Protein AF-A0AAD4J0Z3-F1 (afdb_monomer_lite)

InterPro domains:
  IPR039904 TPR and ankyrin repeat-containing protein 1 [PTHR21529] (8-198)

Organism: Perilla frutescens var. hirtella (NCBI:txid608512)

Secondary structure (DSSP, 8-state):
--HHHHHHHHHHHHHHHHHHHHH-HHHHHHHHHTTT-S-HHHHHHHHHHHHHHHHHHHHHTT-S-TTHHHHHHH-HHHHTTS-HHHHHHHH-SGGGSTT--HHHHHHHHHHHTT-PEEEEESSS-------TTEEEEEGGG-SSHHHHHHHHS---TTS--------------------SSSHHHHHHHHHHHHHHHTT--------

Foldseek 3Di:
DDPVVVVLVVLVVLQVVLCCCLVCVPVVLVVLVVPPDPCSLLVSLVSLQVSLLVQLVCVVVVSHDVCPSVVSLVDPSSVVSYDPQLSCLLVPCVLVPPPHDSLLSSQSSCVVVVRGAEDEAADPPPPPPPRPRYHYHYPVVDPDPVRVCCVVDPDPPPPDDPDDDDDDDDDDDDDDDDDDPPPVVVVVVVVVVVVVVVPDDDDDDDD

pLDDT: mean 73.23, std 20.36, range [28.06, 95.69]

Radius of gyration: 27.28 Å; chains: 1; bounding box: 97×65×53 Å

Structure (mmCIF, N/CA/C/O backbone):
data_AF-A0AAD4J0Z3-F1
#
_entry.id   AF-A0AAD4J0Z3-F1
#
loop_
_atom_site.group_PDB
_atom_site.id
_atom_site.type_symbol
_atom_site.label_atom_id
_atom_site.label_alt_id
_atom_site.label_comp_id
_atom_site.label_asym_id
_atom_site.label_entity_id
_atom_site.label_seq_id
_atom_site.pdbx_PDB_ins_code
_atom_site.Cartn_x
_atom_site.Cartn_y
_atom_site.Cartn_z
_atom_site.occupancy
_atom_site.B_iso_or_equiv
_atom_site.auth_seq_id
_atom_site.auth_comp_id
_atom_site.auth_asym_id
_atom_site.auth_atom_id
_atom_site.pdbx_PDB_model_num
ATOM 1 N N . MET A 1 1 ? 11.638 21.145 19.177 1.00 49.62 1 MET A N 1
ATOM 2 C CA . MET A 1 1 ? 10.911 20.795 17.934 1.00 49.62 1 MET A CA 1
ATOM 3 C C . MET A 1 1 ? 9.746 19.893 18.302 1.00 49.62 1 MET A C 1
ATOM 5 O O . MET A 1 1 ? 9.951 18.938 19.038 1.00 49.62 1 MET A O 1
ATOM 9 N N . ASN A 1 2 ? 8.528 20.223 17.871 1.00 51.81 2 ASN A N 1
ATOM 10 C CA . ASN A 1 2 ? 7.310 19.550 18.330 1.00 51.81 2 ASN A CA 1
ATOM 11 C C . ASN A 1 2 ? 7.013 18.318 17.454 1.00 51.81 2 ASN A C 1
ATOM 13 O O . ASN A 1 2 ? 7.167 18.379 16.236 1.00 51.81 2 ASN A O 1
ATOM 17 N N . ASN A 1 3 ? 6.529 17.222 18.051 1.00 57.09 3 ASN A N 1
ATOM 18 C CA . ASN A 1 3 ? 6.234 15.948 17.363 1.00 57.09 3 ASN A CA 1
ATOM 19 C C . ASN A 1 3 ? 5.274 16.073 16.159 1.00 57.09 3 ASN A C 1
ATOM 21 O O . ASN A 1 3 ? 5.297 15.243 15.254 1.00 57.09 3 ASN A O 1
ATOM 25 N N . ILE A 1 4 ? 4.432 17.109 16.138 1.00 61.91 4 ILE A N 1
ATOM 26 C CA . ILE A 1 4 ? 3.489 17.387 15.044 1.00 61.91 4 ILE A CA 1
ATOM 27 C C . ILE A 1 4 ? 4.233 17.865 13.787 1.00 61.91 4 ILE A C 1
ATOM 29 O O . ILE A 1 4 ? 3.901 17.445 12.681 1.00 61.91 4 ILE A O 1
ATOM 33 N N . THR A 1 5 ? 5.274 18.684 13.956 1.00 64.69 5 THR A N 1
ATOM 34 C CA . THR A 1 5 ? 6.105 19.198 12.858 1.00 64.69 5 THR A CA 1
ATOM 35 C C . THR A 1 5 ? 6.925 18.074 12.225 1.00 64.69 5 THR A C 1
ATOM 37 O O . THR A 1 5 ? 6.903 17.920 11.009 1.00 64.69 5 THR A O 1
ATOM 40 N N . LEU A 1 6 ? 7.538 17.212 13.047 1.00 64.75 6 LEU A N 1
ATOM 41 C CA . LEU A 1 6 ? 8.308 16.056 12.570 1.00 64.75 6 LEU A CA 1
ATOM 42 C C . LEU A 1 6 ? 7.431 15.052 11.797 1.00 64.75 6 LEU A C 1
ATOM 44 O O . LEU A 1 6 ? 7.843 14.532 10.763 1.00 64.75 6 LEU A O 1
ATOM 48 N N . ARG A 1 7 ? 6.197 14.808 12.267 1.00 64.94 7 ARG A N 1
ATOM 49 C CA . ARG A 1 7 ? 5.217 13.961 11.563 1.00 64.94 7 ARG A CA 1
ATOM 50 C C . ARG A 1 7 ? 4.883 14.528 10.182 1.00 64.94 7 ARG A C 1
ATOM 52 O O . ARG A 1 7 ? 4.889 13.781 9.209 1.00 64.94 7 ARG A O 1
ATOM 59 N N . GLY A 1 8 ? 4.608 15.831 10.096 1.00 70.75 8 GLY A N 1
ATOM 60 C CA . GLY A 1 8 ? 4.310 16.490 8.823 1.00 70.75 8 GLY A CA 1
ATOM 61 C C . GLY A 1 8 ? 5.466 16.387 7.825 1.00 70.75 8 GLY A C 1
ATOM 62 O O . GLY A 1 8 ? 5.247 16.061 6.661 1.00 70.75 8 GLY A O 1
ATOM 63 N N . GLU A 1 9 ? 6.701 16.597 8.285 1.00 78.00 9 GLU A N 1
ATOM 64 C CA . GLU A 1 9 ? 7.900 16.503 7.446 1.00 78.00 9 GLU A CA 1
ATOM 65 C C . GLU A 1 9 ? 8.158 15.082 6.938 1.00 78.00 9 GLU A C 1
ATOM 67 O O . GLU A 1 9 ? 8.422 14.898 5.747 1.00 78.00 9 GLU A O 1
ATOM 72 N N . LEU A 1 10 ? 8.012 14.071 7.802 1.00 80.25 10 LEU A N 1
ATOM 73 C CA . LEU A 1 10 ? 8.196 12.673 7.418 1.00 80.25 10 LEU A CA 1
ATOM 74 C C . LEU A 1 10 ? 7.162 12.231 6.376 1.00 80.25 10 LEU A C 1
ATOM 76 O O . LEU A 1 10 ? 7.526 11.596 5.386 1.00 80.25 10 LEU A O 1
ATOM 80 N N . SER A 1 11 ? 5.890 12.596 6.555 1.00 76.00 11 SER A N 1
ATOM 81 C CA . SER A 1 11 ? 4.841 12.258 5.590 1.00 76.00 11 SER A CA 1
ATOM 82 C C . SER A 1 11 ? 5.057 12.966 4.251 1.00 76.00 11 SER A C 1
ATOM 84 O O . SER A 1 11 ? 4.902 12.352 3.197 1.00 76.00 11 SER A O 1
ATOM 86 N N . VAL A 1 12 ? 5.494 14.228 4.251 1.00 81.88 12 VAL A N 1
ATOM 87 C CA . VAL A 1 12 ? 5.840 14.945 3.012 1.00 81.88 12 VAL A CA 1
ATOM 88 C C . VAL A 1 12 ? 7.040 14.306 2.313 1.00 81.88 12 VAL A C 1
ATOM 90 O O . VAL A 1 12 ? 7.014 14.139 1.092 1.00 81.88 12 VAL A O 1
ATOM 93 N N . PHE A 1 13 ? 8.077 13.927 3.059 1.00 86.06 13 PHE A N 1
ATOM 94 C CA . PHE A 1 13 ? 9.238 13.233 2.511 1.00 86.06 13 PHE A CA 1
ATOM 95 C C . PHE A 1 13 ? 8.842 11.890 1.888 1.00 86.06 13 PHE A C 1
ATOM 97 O O . PHE A 1 13 ? 9.116 11.658 0.710 1.00 86.06 13 PHE A O 1
ATOM 104 N N . ALA A 1 14 ? 8.117 11.053 2.635 1.00 85.19 14 ALA A N 1
ATOM 105 C CA . ALA A 1 14 ? 7.624 9.770 2.151 1.00 85.19 14 ALA A CA 1
ATOM 106 C C . ALA A 1 14 ? 6.783 9.943 0.880 1.00 85.19 14 ALA A C 1
ATOM 108 O O . ALA A 1 14 ? 7.011 9.251 -0.110 1.00 85.19 14 ALA A O 1
ATOM 109 N N . ALA A 1 15 ? 5.874 10.925 0.857 1.00 84.06 15 ALA A N 1
ATOM 110 C CA . ALA A 1 15 ? 5.064 11.217 -0.319 1.00 84.06 15 ALA A CA 1
ATOM 111 C C . ALA A 1 15 ? 5.913 11.553 -1.552 1.00 84.06 15 ALA A C 1
ATOM 113 O O . ALA A 1 15 ? 5.622 11.065 -2.643 1.00 84.06 15 ALA A O 1
ATOM 114 N N . ARG A 1 16 ? 6.964 12.368 -1.393 1.00 86.50 16 ARG A N 1
ATOM 115 C CA . ARG A 1 16 ? 7.865 12.728 -2.499 1.00 86.50 16 ARG A CA 1
ATOM 116 C C . ARG A 1 16 ? 8.615 11.515 -3.031 1.00 86.50 16 ARG A C 1
ATOM 118 O O . ARG A 1 16 ? 8.618 11.318 -4.243 1.00 86.50 16 ARG A O 1
ATOM 125 N N . VAL A 1 17 ? 9.196 10.705 -2.145 1.00 87.50 17 VAL A N 1
ATOM 126 C CA . VAL A 1 17 ? 9.928 9.488 -2.528 1.00 87.50 17 VAL A CA 1
ATOM 127 C C . VAL A 1 17 ? 9.004 8.536 -3.284 1.00 87.50 17 VAL A C 1
ATOM 129 O O . VAL A 1 17 ? 9.317 8.133 -4.400 1.00 87.50 17 VAL A O 1
ATOM 132 N N . ILE A 1 18 ? 7.811 8.268 -2.745 1.00 89.19 18 ILE A N 1
ATOM 133 C CA . ILE A 1 18 ? 6.807 7.413 -3.392 1.00 89.19 18 ILE A CA 1
ATOM 134 C C . ILE A 1 18 ? 6.451 7.937 -4.788 1.00 89.19 18 ILE A C 1
ATOM 136 O O . ILE A 1 18 ? 6.404 7.175 -5.754 1.00 89.19 18 ILE A O 1
ATOM 140 N N . MET A 1 19 ? 6.200 9.242 -4.908 1.00 85.31 19 MET A N 1
ATOM 141 C CA . MET A 1 19 ? 5.838 9.861 -6.181 1.00 85.31 19 MET A CA 1
ATOM 142 C C . MET A 1 19 ? 6.971 9.788 -7.208 1.00 85.31 19 MET A C 1
ATOM 144 O O . MET A 1 19 ? 6.682 9.573 -8.387 1.00 85.31 19 MET A O 1
ATOM 148 N N . GLN A 1 20 ? 8.228 9.943 -6.785 1.00 87.06 20 GLN A N 1
ATOM 149 C CA . GLN A 1 20 ? 9.397 9.793 -7.653 1.00 87.06 20 GLN A CA 1
ATOM 150 C C . GLN A 1 20 ? 9.546 8.351 -8.137 1.00 87.06 20 GLN A C 1
ATOM 152 O O . GLN A 1 20 ? 9.606 8.138 -9.349 1.00 87.06 20 GLN A O 1
ATOM 157 N N . CYS A 1 21 ? 9.501 7.372 -7.226 1.00 87.38 21 CYS A N 1
ATOM 158 C CA . CYS A 1 21 ? 9.595 5.954 -7.577 1.00 87.38 21 CYS A CA 1
ATOM 159 C C . CYS A 1 21 ? 8.485 5.540 -8.557 1.00 87.38 21 CYS A C 1
ATOM 161 O O . CYS A 1 21 ? 8.731 4.923 -9.586 1.00 87.38 21 CYS A O 1
ATOM 163 N N . LEU A 1 22 ? 7.240 5.937 -8.290 1.00 85.94 22 LEU A N 1
ATOM 164 C CA . LEU A 1 22 ? 6.108 5.535 -9.130 1.00 85.94 22 LEU A CA 1
ATOM 165 C C . LEU A 1 22 ? 6.009 6.299 -10.456 1.00 85.94 22 LEU A C 1
ATOM 167 O O . LEU A 1 22 ? 5.366 5.825 -11.392 1.00 85.94 22 LEU A O 1
ATOM 171 N N . SER A 1 23 ? 6.601 7.491 -10.552 1.00 80.81 23 SER A N 1
ATOM 172 C CA . SER A 1 23 ? 6.571 8.281 -11.790 1.00 80.81 23 SER A CA 1
ATOM 173 C C . SER A 1 23 ? 7.751 7.993 -12.712 1.00 80.81 23 SER A C 1
ATOM 175 O O . SER A 1 23 ? 7.605 8.179 -13.917 1.00 80.81 23 SER A O 1
ATOM 177 N N . SER A 1 24 ? 8.886 7.542 -12.174 1.00 82.25 24 SER A N 1
ATOM 178 C CA . SER A 1 24 ? 10.098 7.266 -12.942 1.00 82.25 24 SER A CA 1
ATOM 179 C C . SER A 1 24 ? 10.359 5.763 -13.025 1.00 82.25 24 SER A C 1
ATOM 181 O O . SER A 1 24 ? 11.134 5.209 -12.246 1.00 82.25 24 SER A O 1
ATOM 183 N N . ASP A 1 25 ? 9.689 5.100 -13.971 1.00 77.50 25 ASP A N 1
ATOM 184 C CA . ASP A 1 25 ? 9.821 3.650 -14.181 1.00 77.50 25 ASP A CA 1
ATOM 185 C C . ASP A 1 25 ? 11.274 3.261 -14.506 1.00 77.50 25 ASP A C 1
ATOM 187 O O . ASP A 1 25 ? 11.820 2.354 -13.892 1.00 77.50 25 ASP A O 1
ATOM 191 N N . ILE A 1 26 ? 11.944 4.024 -15.379 1.00 85.12 26 ILE A N 1
ATOM 192 C CA . ILE A 1 26 ? 13.337 3.772 -15.787 1.00 85.12 26 ILE A CA 1
ATOM 193 C C . ILE A 1 26 ? 14.295 3.874 -14.595 1.00 85.12 26 ILE A C 1
ATOM 195 O O . ILE A 1 26 ? 15.061 2.951 -14.341 1.00 85.12 26 ILE A O 1
ATOM 199 N N . VAL A 1 27 ? 14.238 4.976 -13.837 1.00 87.75 27 VAL A N 1
ATOM 200 C CA . VAL A 1 27 ? 15.156 5.194 -12.704 1.00 87.75 27 VAL A CA 1
ATOM 201 C C . VAL A 1 27 ? 14.912 4.167 -11.603 1.00 87.75 27 VAL A C 1
ATOM 203 O O . VAL A 1 27 ? 15.859 3.661 -11.009 1.00 87.75 27 VAL A O 1
ATOM 206 N N . THR A 1 28 ? 13.649 3.828 -11.341 1.00 89.44 28 THR A N 1
ATOM 207 C CA . THR A 1 28 ? 13.303 2.840 -10.313 1.00 89.44 28 THR A CA 1
ATOM 208 C C . THR A 1 28 ? 13.767 1.445 -10.708 1.00 89.44 28 THR A C 1
ATOM 210 O O . THR A 1 28 ? 14.328 0.743 -9.874 1.00 89.44 28 THR A O 1
ATOM 213 N N . ARG A 1 29 ? 13.599 1.058 -11.977 1.00 87.88 29 ARG A N 1
ATOM 214 C CA . ARG A 1 29 ? 14.125 -0.209 -12.504 1.00 87.88 29 ARG A CA 1
ATOM 215 C C . ARG A 1 29 ? 15.637 -0.280 -12.394 1.00 87.88 29 ARG A C 1
ATOM 217 O O . ARG A 1 29 ? 16.137 -1.244 -11.836 1.00 87.88 29 ARG A O 1
ATOM 224 N N . GLN A 1 30 ? 16.335 0.769 -12.818 1.00 90.56 30 GLN A N 1
ATOM 225 C CA . GLN A 1 30 ? 17.791 0.824 -12.729 1.00 90.56 30 GLN A CA 1
ATOM 226 C C . GLN A 1 30 ? 18.275 0.719 -11.276 1.00 90.56 30 GLN A C 1
ATOM 228 O O . GLN A 1 30 ? 19.264 0.050 -10.994 1.00 90.56 30 GLN A O 1
ATOM 233 N N . TRP A 1 31 ? 17.570 1.346 -10.329 1.00 91.56 31 TRP A N 1
ATOM 234 C CA . TRP A 1 31 ? 17.896 1.207 -8.911 1.00 91.56 31 TRP A CA 1
ATOM 235 C C . TRP A 1 31 ? 17.736 -0.239 -8.426 1.00 91.56 31 TRP A C 1
ATOM 237 O O . TRP A 1 31 ? 18.623 -0.745 -7.746 1.00 91.56 31 TRP A O 1
ATOM 247 N N . ILE A 1 32 ? 16.655 -0.921 -8.817 1.00 91.31 32 ILE A N 1
ATOM 248 C CA . ILE A 1 32 ? 16.407 -2.330 -8.470 1.00 91.31 32 ILE A CA 1
ATOM 249 C C . ILE A 1 32 ? 17.465 -3.247 -9.094 1.00 91.31 32 ILE A C 1
ATOM 251 O O . ILE A 1 32 ? 18.004 -4.104 -8.404 1.00 91.31 32 ILE A O 1
ATOM 255 N N . GLU A 1 33 ? 17.787 -3.049 -10.372 1.00 90.31 33 GLU A N 1
ATOM 256 C CA . GLU A 1 33 ? 18.817 -3.811 -11.092 1.00 90.31 33 GLU A CA 1
ATOM 257 C C . GLU A 1 33 ? 20.193 -3.667 -10.431 1.00 90.31 33 GLU A C 1
ATOM 259 O O . GLU A 1 33 ? 20.934 -4.637 -10.314 1.00 90.31 33 GLU A O 1
ATOM 264 N N . ASN A 1 34 ? 20.502 -2.478 -9.913 1.00 92.38 34 ASN A N 1
ATOM 265 C CA . ASN A 1 34 ? 21.744 -2.214 -9.188 1.00 92.38 34 ASN A CA 1
ATOM 266 C C . ASN A 1 34 ? 21.730 -2.701 -7.725 1.00 92.38 34 ASN A C 1
ATOM 268 O O . ASN A 1 34 ? 22.734 -2.543 -7.033 1.00 92.38 34 ASN A O 1
ATOM 272 N N . SER A 1 35 ? 20.610 -3.237 -7.229 1.00 89.19 35 SER A N 1
ATOM 273 C CA . SER A 1 35 ? 20.432 -3.626 -5.820 1.00 89.19 35 SER A CA 1
ATOM 274 C C . SER A 1 35 ? 20.700 -5.109 -5.539 1.00 89.19 35 SER A C 1
ATOM 276 O O . SER A 1 35 ? 20.398 -5.560 -4.437 1.00 89.19 35 SER A O 1
ATOM 278 N N . ASP A 1 36 ? 21.242 -5.857 -6.506 1.00 89.25 36 ASP A N 1
ATOM 279 C CA . ASP A 1 36 ? 21.520 -7.302 -6.388 1.00 89.25 36 ASP A CA 1
ATOM 280 C C . ASP A 1 36 ? 20.259 -8.129 -6.043 1.00 89.25 36 ASP A C 1
ATOM 282 O O . ASP A 1 36 ? 20.260 -9.018 -5.195 1.00 89.25 36 ASP A O 1
ATOM 286 N N . ILE A 1 37 ? 19.128 -7.772 -6.666 1.00 90.25 37 ILE A N 1
ATOM 287 C CA . ILE A 1 37 ? 17.837 -8.450 -6.495 1.00 90.25 37 ILE A CA 1
ATOM 288 C C . ILE A 1 37 ? 17.598 -9.383 -7.687 1.00 90.25 37 ILE A C 1
ATOM 290 O O . ILE A 1 37 ? 17.413 -8.911 -8.808 1.00 90.25 37 ILE A O 1
ATOM 294 N N . ASP A 1 38 ? 17.520 -10.690 -7.421 1.00 84.56 38 ASP A N 1
ATOM 295 C CA . ASP A 1 38 ? 17.438 -11.751 -8.441 1.00 84.56 38 ASP A CA 1
ATOM 296 C C . ASP A 1 38 ? 16.266 -11.606 -9.433 1.00 84.56 38 ASP A C 1
ATOM 298 O O . ASP A 1 38 ? 16.425 -11.830 -10.631 1.00 84.56 38 ASP A O 1
ATOM 302 N N . ASP A 1 39 ? 15.074 -11.224 -8.956 1.00 89.31 39 ASP A N 1
ATOM 303 C CA . ASP A 1 39 ? 13.883 -11.014 -9.794 1.00 89.31 39 ASP A CA 1
ATOM 304 C C . ASP A 1 39 ? 13.410 -9.560 -9.700 1.00 89.31 39 ASP A C 1
ATOM 306 O O . ASP A 1 39 ? 12.485 -9.205 -8.956 1.00 89.31 39 ASP A O 1
ATOM 310 N N . SER A 1 40 ? 14.069 -8.702 -10.478 1.00 88.62 40 SER A N 1
ATOM 311 C CA . SER A 1 40 ? 13.798 -7.265 -10.516 1.00 88.62 40 SER A CA 1
ATOM 312 C C . SER A 1 40 ? 12.348 -6.939 -10.890 1.00 88.62 40 SER A C 1
ATOM 314 O O . SER A 1 40 ? 11.767 -5.985 -10.368 1.00 88.62 40 SER A O 1
ATOM 316 N N . ASN A 1 41 ? 11.718 -7.741 -11.755 1.00 88.81 41 ASN A N 1
ATOM 317 C CA . ASN A 1 41 ? 10.360 -7.484 -12.222 1.00 88.81 41 ASN A CA 1
ATOM 318 C C . ASN A 1 41 ? 9.306 -7.872 -11.177 1.00 88.81 41 ASN A C 1
ATOM 320 O O . ASN A 1 41 ? 8.358 -7.112 -10.949 1.00 88.81 41 ASN A O 1
ATOM 324 N N . SER A 1 42 ? 9.464 -9.020 -10.514 1.00 91.50 42 SER A N 1
ATOM 325 C CA . SER A 1 42 ? 8.601 -9.404 -9.391 1.00 91.50 42 SER A CA 1
ATOM 326 C C . SER A 1 42 ? 8.759 -8.431 -8.227 1.00 91.50 42 SER A C 1
ATOM 328 O O . SER A 1 42 ? 7.759 -7.934 -7.693 1.00 91.50 42 SER A O 1
ATOM 330 N N . TYR A 1 43 ? 10.000 -8.052 -7.905 1.00 92.44 43 TYR A N 1
ATOM 331 C CA . TYR A 1 43 ? 10.276 -7.044 -6.888 1.00 92.44 43 TYR A CA 1
ATOM 332 C C . TYR A 1 43 ? 9.610 -5.707 -7.218 1.00 92.44 43 TYR A C 1
ATOM 334 O O . TYR A 1 43 ? 8.935 -5.135 -6.361 1.00 92.44 43 TYR A O 1
ATOM 342 N N . LEU A 1 44 ? 9.710 -5.235 -8.465 1.00 91.38 44 LEU A N 1
ATOM 343 C CA . LEU A 1 44 ? 9.031 -4.018 -8.905 1.00 91.38 44 LEU A CA 1
ATOM 344 C C . LEU A 1 44 ? 7.510 -4.114 -8.714 1.00 91.38 44 LEU A C 1
ATOM 346 O O . LEU A 1 44 ? 6.894 -3.159 -8.241 1.00 91.38 44 LEU A O 1
ATOM 350 N N . CYS A 1 45 ? 6.894 -5.259 -9.022 1.00 93.00 45 CYS A N 1
ATOM 351 C CA . CYS A 1 45 ? 5.458 -5.452 -8.805 1.00 93.00 45 CYS A CA 1
ATOM 352 C C . CYS A 1 45 ? 5.078 -5.344 -7.320 1.00 93.00 45 CYS A C 1
ATOM 354 O O . CYS A 1 45 ? 4.113 -4.656 -6.969 1.00 93.00 45 CYS A O 1
ATOM 356 N N . VAL A 1 46 ? 5.865 -5.965 -6.438 1.00 93.44 46 VAL A N 1
ATOM 357 C CA . VAL A 1 46 ? 5.671 -5.878 -4.983 1.00 93.44 46 VAL A CA 1
ATOM 358 C C . VAL A 1 46 ? 5.877 -4.447 -4.488 1.00 93.44 46 VAL A C 1
ATOM 360 O O . VAL A 1 46 ? 5.056 -3.936 -3.722 1.00 93.44 46 VAL A O 1
ATOM 363 N N . LEU A 1 47 ? 6.931 -3.775 -4.952 1.00 93.25 47 LEU A N 1
ATOM 364 C CA . LEU A 1 47 ? 7.247 -2.398 -4.595 1.00 93.25 47 LEU A CA 1
ATOM 365 C C . LEU A 1 47 ? 6.102 -1.461 -4.986 1.00 93.25 47 LEU A C 1
ATOM 367 O O . LEU A 1 47 ? 5.591 -0.731 -4.138 1.00 93.25 47 LEU A O 1
ATOM 371 N N . VAL A 1 48 ? 5.641 -1.517 -6.239 1.00 94.00 48 VAL A N 1
ATOM 372 C CA . VAL A 1 48 ? 4.539 -0.678 -6.733 1.00 94.00 48 VAL A CA 1
ATOM 373 C C . VAL A 1 48 ? 3.266 -0.911 -5.920 1.00 94.00 48 VAL A C 1
ATOM 375 O O . VAL A 1 48 ? 2.618 0.057 -5.510 1.00 94.00 48 VAL A O 1
ATOM 378 N N . LEU A 1 49 ? 2.925 -2.170 -5.623 1.00 95.44 49 LEU A N 1
ATOM 379 C CA . LEU A 1 49 ? 1.781 -2.495 -4.770 1.00 95.44 49 LEU A CA 1
ATOM 380 C C . LEU A 1 49 ? 1.913 -1.848 -3.385 1.00 95.44 49 LEU A C 1
ATOM 382 O O . LEU A 1 49 ? 0.998 -1.144 -2.951 1.00 95.44 49 LEU A O 1
ATOM 386 N N . ARG A 1 50 ? 3.056 -2.029 -2.713 1.00 94.88 50 ARG A N 1
ATOM 387 C CA . ARG A 1 50 ? 3.311 -1.463 -1.379 1.00 94.88 50 ARG A CA 1
ATOM 388 C C . ARG A 1 50 ? 3.247 0.063 -1.386 1.00 94.88 50 ARG A C 1
ATOM 390 O O . ARG A 1 50 ? 2.619 0.648 -0.507 1.00 94.88 50 ARG A O 1
ATOM 397 N N . MET A 1 51 ? 3.804 0.711 -2.403 1.00 93.50 51 MET A N 1
ATOM 398 C CA . MET A 1 51 ? 3.755 2.167 -2.537 1.00 93.50 51 MET A CA 1
ATOM 399 C C . MET A 1 51 ? 2.318 2.681 -2.714 1.00 93.50 51 MET A C 1
ATOM 401 O O . MET A 1 51 ? 1.924 3.655 -2.070 1.00 93.50 51 MET A O 1
ATOM 405 N N . ILE A 1 52 ? 1.488 1.999 -3.513 1.00 94.06 52 ILE A N 1
ATOM 406 C CA . ILE A 1 52 ? 0.064 2.342 -3.654 1.00 94.06 52 ILE A CA 1
ATOM 407 C C . ILE A 1 52 ? -0.706 2.119 -2.346 1.00 94.06 52 ILE A C 1
ATOM 409 O O . ILE A 1 52 ? -1.568 2.932 -2.001 1.00 94.06 52 ILE A O 1
ATOM 413 N N . MET A 1 53 ? -0.394 1.064 -1.589 1.00 94.44 53 MET A N 1
ATOM 414 C CA . MET A 1 53 ? -0.986 0.843 -0.265 1.00 94.44 53 MET A CA 1
ATOM 415 C C . MET A 1 53 ? -0.643 1.982 0.700 1.00 94.44 53 MET A C 1
ATOM 417 O O . MET A 1 53 ? -1.544 2.522 1.344 1.00 94.44 53 MET A O 1
ATOM 421 N N . ILE A 1 54 ? 0.623 2.405 0.753 1.00 92.81 54 ILE A N 1
ATOM 422 C CA . ILE A 1 54 ? 1.056 3.529 1.594 1.00 92.81 54 ILE A CA 1
ATOM 423 C C . ILE A 1 54 ? 0.319 4.810 1.187 1.00 92.81 54 ILE A C 1
ATOM 425 O O . ILE A 1 54 ? -0.256 5.480 2.039 1.00 92.81 54 ILE A O 1
ATOM 429 N N . VAL A 1 55 ? 0.224 5.104 -0.112 1.00 91.31 55 VAL A N 1
ATOM 430 C CA . VAL A 1 55 ? -0.543 6.250 -0.637 1.00 91.31 55 VAL A CA 1
ATOM 431 C C . VAL A 1 55 ? -2.007 6.211 -0.198 1.00 91.31 55 VAL A C 1
ATOM 433 O O . VAL A 1 55 ? -2.575 7.244 0.161 1.00 91.31 55 VAL A O 1
ATOM 436 N N . CYS A 1 56 ? -2.635 5.032 -0.209 1.00 92.25 56 CYS A N 1
ATOM 437 C CA . CYS A 1 56 ? -4.009 4.869 0.258 1.00 92.25 56 CYS A CA 1
ATOM 438 C C . CYS A 1 56 ? -4.137 5.214 1.748 1.00 92.25 56 CYS A C 1
ATOM 440 O O . CYS A 1 56 ? -5.036 5.967 2.120 1.00 92.25 56 CYS A O 1
ATOM 442 N N . VAL A 1 57 ? -3.220 4.724 2.585 1.00 91.19 57 VAL A N 1
ATOM 443 C CA . VAL A 1 57 ? -3.193 5.016 4.027 1.00 91.19 57 VAL A CA 1
ATOM 444 C C . VAL A 1 57 ? -2.935 6.504 4.284 1.00 91.19 57 VAL A C 1
ATOM 446 O O . VAL A 1 57 ? -3.692 7.137 5.016 1.00 91.19 57 VAL A O 1
ATOM 449 N N . MET A 1 58 ? -1.940 7.102 3.625 1.00 88.31 58 MET A N 1
ATOM 450 C CA . MET A 1 58 ? -1.638 8.533 3.749 1.00 88.31 58 MET A CA 1
ATOM 451 C C . MET A 1 58 ? -2.826 9.405 3.328 1.00 88.31 58 MET A C 1
ATOM 453 O O . MET A 1 58 ? -3.140 10.390 3.994 1.00 88.31 58 MET A O 1
ATOM 457 N N . LYS A 1 59 ? -3.539 9.023 2.259 1.00 87.38 59 LYS A N 1
ATOM 458 C CA . LYS A 1 59 ? -4.757 9.714 1.818 1.00 87.38 59 LYS A CA 1
ATOM 459 C C . LYS A 1 59 ? -5.853 9.678 2.883 1.00 87.38 59 LYS A C 1
ATOM 461 O O . LYS A 1 59 ? -6.512 10.693 3.092 1.00 87.38 59 LYS A O 1
ATOM 466 N N . LEU A 1 60 ? -6.056 8.536 3.539 1.00 87.19 60 LEU A N 1
ATOM 467 C CA . LEU A 1 60 ? -7.043 8.407 4.615 1.00 87.19 60 LEU A CA 1
ATOM 468 C C . LEU A 1 60 ? -6.655 9.199 5.867 1.00 87.19 60 LEU A C 1
ATOM 470 O O . LEU A 1 60 ? -7.537 9.721 6.541 1.00 87.19 60 LEU A O 1
ATOM 474 N N . ASN A 1 61 ? -5.356 9.352 6.122 1.00 85.56 61 ASN A N 1
ATOM 475 C CA . ASN A 1 61 ? -4.834 10.188 7.202 1.00 85.56 61 ASN A CA 1
ATOM 476 C C . ASN A 1 61 ? -4.814 11.693 6.863 1.00 85.56 61 ASN A C 1
ATOM 478 O O . ASN A 1 61 ? -4.459 12.500 7.714 1.00 85.56 61 ASN A O 1
ATOM 482 N N . GLY A 1 62 ? -5.201 12.094 5.644 1.00 81.88 62 GLY A N 1
ATOM 483 C CA . GLY A 1 62 ? -5.185 13.497 5.210 1.00 81.88 62 GLY A CA 1
ATOM 484 C C . GLY A 1 62 ? -3.790 14.043 4.878 1.00 81.88 62 GLY A C 1
ATOM 485 O O . GLY A 1 62 ? -3.634 15.243 4.680 1.00 81.88 62 GLY A O 1
ATOM 486 N N . GLU A 1 63 ? -2.786 13.172 4.774 1.00 80.62 63 GLU A N 1
ATOM 487 C CA . GLU A 1 63 ? -1.368 13.514 4.595 1.00 80.62 63 GLU A CA 1
ATOM 488 C C . GLU A 1 63 ? -0.909 13.391 3.128 1.00 80.62 63 GLU A C 1
ATOM 490 O O . GLU A 1 63 ? 0.284 13.409 2.830 1.00 80.62 63 GLU A O 1
ATOM 495 N N . PHE A 1 64 ? -1.849 13.236 2.187 1.00 78.88 64 PHE A N 1
ATOM 496 C CA . PHE A 1 64 ? -1.549 13.035 0.768 1.00 78.88 64 PHE A CA 1
ATOM 497 C C . PHE A 1 64 ? -2.446 13.888 -0.142 1.00 78.88 64 PHE A C 1
ATOM 499 O O . PHE A 1 64 ? -3.629 14.072 0.170 1.00 78.88 64 PHE A O 1
ATOM 506 N N . PRO A 1 65 ? -1.949 14.378 -1.298 1.00 77.50 65 PRO A N 1
ATOM 507 C CA . PRO A 1 65 ? -2.755 15.199 -2.196 1.00 77.50 65 PRO A CA 1
ATOM 508 C C . PRO A 1 65 ? -4.039 14.486 -2.646 1.00 77.50 65 PRO A C 1
ATOM 510 O O . PRO A 1 65 ? -4.014 13.332 -3.084 1.00 77.50 65 PRO A O 1
ATOM 513 N N . LYS A 1 66 ? -5.175 15.199 -2.600 1.00 74.50 66 LYS A N 1
ATOM 514 C CA . LYS A 1 66 ? -6.523 14.636 -2.827 1.00 74.50 66 LYS A CA 1
ATOM 515 C C . LYS A 1 66 ? -6.636 13.811 -4.115 1.00 74.50 66 LYS A C 1
ATOM 517 O O . LYS A 1 66 ? -7.265 12.750 -4.104 1.00 74.50 66 LYS A O 1
ATOM 522 N N . ASN A 1 67 ? -6.000 14.255 -5.198 1.00 80.06 67 ASN A N 1
ATOM 523 C CA . ASN A 1 67 ? -6.129 13.645 -6.525 1.00 80.06 67 ASN A CA 1
ATOM 524 C C . ASN A 1 67 ? -4.989 12.687 -6.889 1.00 80.06 67 ASN A C 1
ATOM 526 O O . ASN A 1 67 ? -5.093 12.002 -7.903 1.00 80.06 67 ASN A O 1
ATOM 530 N N . ALA A 1 68 ? -3.932 12.595 -6.079 1.00 80.44 68 ALA A N 1
ATOM 531 C CA . ALA A 1 68 ? -2.727 11.868 -6.468 1.00 80.44 68 ALA A CA 1
ATOM 532 C C . ALA A 1 68 ? -2.990 10.368 -6.680 1.00 80.44 68 ALA A C 1
ATOM 534 O O . ALA A 1 68 ? -2.652 9.846 -7.736 1.00 80.44 68 ALA A O 1
ATOM 535 N N . LEU A 1 69 ? -3.723 9.703 -5.775 1.00 87.31 69 LEU A N 1
ATOM 536 C CA . LEU A 1 69 ? -4.109 8.297 -5.974 1.00 87.31 69 LEU A CA 1
ATOM 537 C C . LEU A 1 69 ? -4.875 8.083 -7.293 1.00 87.31 69 LEU A C 1
ATOM 539 O O . LEU A 1 69 ? -4.635 7.103 -7.985 1.00 87.31 69 LEU A O 1
ATOM 543 N N . ALA A 1 70 ? -5.781 8.994 -7.663 1.00 85.62 70 ALA A N 1
ATOM 544 C CA . ALA A 1 70 ? -6.527 8.869 -8.915 1.00 85.62 70 ALA A CA 1
ATOM 545 C C . ALA A 1 70 ? -5.601 9.009 -10.133 1.00 85.62 70 ALA A C 1
ATOM 547 O O . ALA A 1 70 ? -5.614 8.143 -10.999 1.00 85.62 70 ALA A O 1
ATOM 548 N N . GLN A 1 71 ? -4.735 10.029 -10.139 1.00 86.00 71 GLN A N 1
ATOM 549 C CA . GLN A 1 71 ? -3.757 10.246 -11.210 1.00 86.00 71 GLN A CA 1
ATOM 550 C C . GLN A 1 71 ? -2.821 9.045 -11.388 1.00 86.00 71 GLN A C 1
ATOM 552 O O . GLN A 1 71 ? -2.492 8.670 -12.509 1.00 86.00 71 GLN A O 1
ATOM 557 N N . MET A 1 72 ? -2.407 8.411 -10.291 1.00 87.31 72 MET A N 1
ATOM 558 C CA . MET A 1 72 ? -1.537 7.234 -10.329 1.00 87.31 72 MET A CA 1
ATOM 559 C C . MET A 1 72 ? -2.258 6.010 -10.905 1.00 87.31 72 MET A C 1
ATOM 561 O O . MET A 1 72 ? -1.673 5.258 -11.676 1.00 87.31 72 MET A O 1
ATOM 565 N N . LEU A 1 73 ? -3.545 5.839 -10.593 1.00 90.06 73 LEU A N 1
ATOM 566 C CA . LEU A 1 73 ? -4.382 4.754 -11.122 1.00 90.06 73 LEU A CA 1
ATOM 567 C C . LEU A 1 73 ? -4.785 4.938 -12.600 1.00 90.06 73 LEU A C 1
ATOM 569 O O . LEU A 1 73 ? -5.384 4.030 -13.190 1.00 90.06 73 LEU A O 1
ATOM 573 N N . ASP A 1 74 ? -4.469 6.083 -13.204 1.00 88.88 74 ASP A N 1
ATOM 574 C CA . ASP A 1 74 ? -4.649 6.330 -14.638 1.00 88.88 74 ASP A CA 1
ATOM 575 C C . ASP A 1 74 ? -3.360 6.110 -15.449 1.00 88.88 74 ASP A C 1
ATOM 577 O O . ASP A 1 74 ? -3.408 5.983 -16.673 1.00 88.88 74 ASP A O 1
ATOM 581 N N . LYS A 1 75 ? -2.210 5.980 -14.780 1.00 89.12 75 LYS A N 1
ATOM 582 C CA . LYS A 1 75 ? -0.916 5.724 -15.417 1.00 89.12 75 LYS A CA 1
ATOM 583 C C . LYS A 1 75 ? -0.717 4.230 -15.689 1.00 89.12 75 LYS A C 1
ATOM 585 O O . LYS A 1 75 ? -0.556 3.430 -14.765 1.00 89.12 75 LYS A O 1
ATOM 590 N N . ARG A 1 76 ? -0.678 3.845 -16.973 1.00 89.69 76 ARG A N 1
ATOM 591 C CA . ARG A 1 76 ? -0.551 2.434 -17.39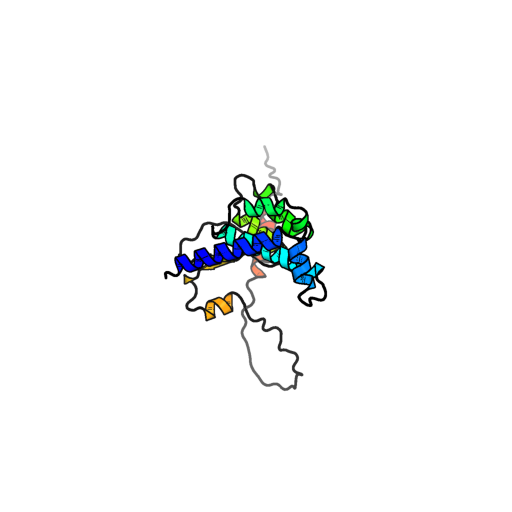1 1.00 89.69 76 ARG A CA 1
ATOM 592 C C . ARG A 1 76 ? 0.698 1.765 -16.817 1.00 89.69 76 ARG A C 1
ATOM 594 O O . ARG A 1 76 ? 0.566 0.656 -16.315 1.00 89.69 76 ARG A O 1
ATOM 601 N N . ASN A 1 77 ? 1.840 2.454 -16.835 1.00 87.00 77 ASN A N 1
ATOM 602 C CA . ASN A 1 77 ? 3.119 1.964 -16.312 1.00 87.00 77 ASN A CA 1
ATOM 603 C C . ASN A 1 77 ? 3.094 1.665 -14.805 1.00 87.00 77 ASN A C 1
ATOM 605 O O . ASN A 1 77 ? 3.933 0.921 -14.338 1.00 87.00 77 ASN A O 1
ATOM 609 N N . ILE A 1 78 ? 2.142 2.214 -14.044 1.00 90.19 78 ILE A N 1
ATOM 610 C CA . ILE A 1 78 ? 1.923 1.838 -12.640 1.00 90.19 78 ILE A CA 1
ATOM 611 C C . ILE A 1 78 ? 0.945 0.663 -12.579 1.00 90.19 78 ILE A C 1
ATOM 613 O O . ILE A 1 78 ? 1.200 -0.362 -11.953 1.00 90.19 78 ILE A O 1
ATOM 617 N N . THR A 1 79 ? -0.204 0.803 -13.243 1.00 92.31 79 THR A N 1
ATOM 618 C CA . THR A 1 79 ? -1.307 -0.164 -13.124 1.00 92.31 79 THR A CA 1
ATOM 619 C C . THR A 1 79 ? -0.998 -1.542 -13.705 1.00 92.31 79 THR A C 1
ATOM 621 O O . THR A 1 79 ? -1.608 -2.514 -13.270 1.00 92.31 79 THR A O 1
ATOM 624 N N . SER A 1 80 ? -0.050 -1.649 -14.644 1.00 92.50 80 SER A N 1
ATOM 625 C CA . SER A 1 80 ? 0.429 -2.927 -15.188 1.00 92.50 80 SER A CA 1
ATOM 626 C C . SER A 1 80 ? 1.099 -3.814 -14.141 1.00 92.50 80 SER A C 1
ATOM 628 O O . SER A 1 80 ? 1.116 -5.029 -14.310 1.00 92.50 80 SER A O 1
ATOM 630 N N . HIS A 1 81 ? 1.614 -3.219 -13.063 1.00 92.88 81 HIS A N 1
ATOM 631 C CA . HIS A 1 81 ? 2.285 -3.916 -11.966 1.00 92.88 81 HIS A CA 1
ATOM 632 C C . HIS A 1 81 ? 1.350 -4.278 -10.807 1.00 92.88 81 HIS A C 1
ATOM 634 O O . HIS A 1 81 ? 1.757 -4.969 -9.877 1.00 92.88 81 HIS A O 1
ATOM 640 N N . LEU A 1 82 ? 0.094 -3.820 -10.835 1.00 95.31 82 LEU A N 1
ATOM 641 C CA . LEU A 1 82 ? -0.858 -4.079 -9.760 1.00 95.31 82 LEU A CA 1
ATOM 642 C C . LEU A 1 82 ? -1.635 -5.381 -9.992 1.00 95.31 82 LEU A C 1
ATOM 644 O O . LEU A 1 82 ? -2.035 -5.673 -11.124 1.00 95.31 82 LEU A O 1
ATOM 648 N N . PRO A 1 83 ? -1.981 -6.119 -8.919 1.00 95.69 83 PRO A N 1
ATOM 649 C CA . PRO A 1 83 ? -2.956 -7.194 -9.013 1.00 95.69 83 PRO A CA 1
ATOM 650 C C . PRO A 1 83 ? -4.264 -6.668 -9.618 1.00 95.69 83 PRO A C 1
ATOM 652 O O . PRO A 1 83 ? -4.834 -5.679 -9.146 1.00 95.69 83 PRO A O 1
ATOM 655 N N . LYS A 1 84 ? -4.762 -7.335 -10.666 1.00 94.50 84 LYS A N 1
ATOM 656 C CA . LYS A 1 84 ? -5.924 -6.863 -11.445 1.00 94.50 84 LYS A CA 1
ATOM 657 C C . LYS A 1 84 ? -7.144 -6.589 -10.565 1.00 94.50 84 LYS A C 1
ATOM 659 O O . LYS A 1 84 ? -7.813 -5.573 -10.739 1.00 94.50 84 LYS A O 1
ATOM 664 N N . GLU A 1 85 ? -7.419 -7.472 -9.610 1.00 94.50 85 GLU A N 1
ATOM 665 C CA . GLU A 1 85 ? -8.574 -7.343 -8.717 1.00 94.50 85 GLU A CA 1
ATOM 666 C C . GLU A 1 85 ? -8.400 -6.210 -7.696 1.00 94.50 85 GLU A C 1
ATOM 668 O O . GLU A 1 85 ? -9.348 -5.469 -7.436 1.00 94.50 85 GLU A O 1
ATOM 673 N N . PHE A 1 86 ? -7.176 -5.989 -7.204 1.00 94.75 86 PHE A N 1
ATOM 674 C CA . PHE A 1 86 ? -6.852 -4.841 -6.354 1.00 94.75 86 PHE A CA 1
ATOM 675 C C . PHE A 1 86 ? -7.098 -3.519 -7.091 1.00 94.75 86 PHE A C 1
ATOM 677 O O . PHE A 1 86 ? -7.809 -2.637 -6.602 1.00 94.75 86 PHE A O 1
ATOM 684 N N . TYR A 1 87 ? -6.574 -3.407 -8.315 1.00 93.94 87 TYR A N 1
ATOM 685 C CA . TYR A 1 87 ? -6.773 -2.237 -9.166 1.00 93.94 87 TYR A CA 1
ATOM 686 C C . TYR A 1 87 ? -8.258 -1.971 -9.454 1.00 93.94 87 TYR A C 1
ATOM 688 O O . TYR A 1 87 ? -8.741 -0.846 -9.289 1.00 93.94 87 TYR A O 1
ATOM 696 N N . LYS A 1 88 ? -9.009 -3.009 -9.848 1.00 92.62 88 LYS A N 1
ATOM 697 C CA . LYS A 1 88 ? -10.454 -2.908 -10.103 1.00 92.62 88 LYS A CA 1
ATOM 698 C C . LYS A 1 88 ? -11.218 -2.445 -8.86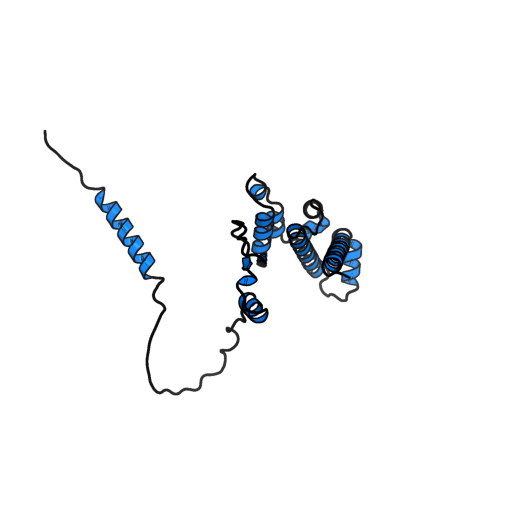7 1.00 92.62 88 LYS A C 1
ATOM 700 O O . LYS A 1 88 ? -12.098 -1.594 -8.995 1.00 92.62 88 LYS A O 1
ATOM 705 N N . ALA A 1 89 ? -10.881 -2.962 -7.684 1.00 91.62 89 ALA A N 1
ATOM 706 C CA . ALA A 1 89 ? -11.510 -2.552 -6.434 1.00 91.62 89 ALA A CA 1
ATOM 707 C C . ALA A 1 89 ? -11.286 -1.055 -6.151 1.00 91.62 89 ALA A C 1
ATOM 709 O O . ALA A 1 89 ? -12.251 -0.349 -5.857 1.00 91.62 89 ALA A O 1
ATOM 710 N N . LEU A 1 90 ? -10.065 -0.539 -6.354 1.00 90.88 90 LEU A N 1
ATOM 711 C CA . LEU A 1 90 ? -9.753 0.892 -6.206 1.00 90.88 90 LEU A CA 1
ATOM 712 C C . LEU A 1 90 ? -10.446 1.783 -7.259 1.00 90.88 90 LEU A C 1
ATOM 714 O O . LEU A 1 90 ? -10.903 2.898 -6.967 1.00 90.88 90 LEU A O 1
ATOM 718 N N . LYS A 1 91 ? -10.551 1.314 -8.507 1.00 87.31 91 LYS A N 1
ATOM 719 C CA . LYS A 1 91 ? -11.167 2.072 -9.613 1.00 87.31 91 LYS A CA 1
ATOM 720 C C . LYS A 1 91 ? -12.687 1.903 -9.707 1.00 87.31 91 LYS A C 1
ATOM 722 O O . LYS A 1 91 ? -13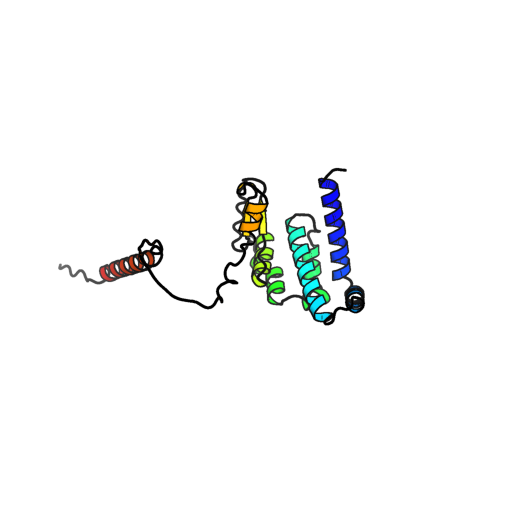.332 2.622 -10.470 1.00 87.31 91 LYS A O 1
ATOM 727 N N . SER A 1 92 ? -13.282 1.016 -8.911 1.00 76.62 92 SER A N 1
ATOM 728 C CA . SER A 1 92 ? -14.710 0.701 -8.976 1.00 76.62 92 SER A CA 1
ATOM 729 C C . SER A 1 92 ? -15.583 1.957 -8.871 1.00 76.62 92 SER A C 1
ATOM 731 O O . SER A 1 92 ? -15.598 2.660 -7.859 1.00 76.62 92 SER A O 1
ATOM 733 N N . LYS A 1 93 ? -16.336 2.245 -9.942 1.00 62.19 93 LYS A N 1
ATOM 734 C CA . LYS A 1 93 ? -17.347 3.317 -9.976 1.00 62.19 93 LYS A CA 1
ATOM 735 C C . LYS A 1 93 ? -18.581 2.969 -9.140 1.00 62.19 93 LYS A C 1
ATOM 737 O O . LYS A 1 93 ? -19.265 3.869 -8.671 1.00 62.19 93 LYS A O 1
ATOM 742 N N . LYS A 1 94 ? -18.837 1.677 -8.893 1.00 52.09 94 LYS A N 1
ATOM 743 C CA . LYS A 1 94 ? -19.965 1.206 -8.068 1.00 52.09 94 LYS A CA 1
ATOM 744 C C . LYS A 1 94 ? -19.854 1.707 -6.620 1.00 52.09 94 LYS A C 1
ATOM 746 O O . LYS A 1 94 ? -20.862 2.014 -5.999 1.00 52.09 94 LYS A O 1
ATOM 751 N N . GLN A 1 95 ? -18.620 1.882 -6.139 1.00 52.16 95 GLN A N 1
ATOM 752 C CA . GLN A 1 95 ? -18.270 2.495 -4.850 1.00 52.16 95 GLN A CA 1
ATOM 753 C C . GLN A 1 95 ? -18.071 4.030 -4.942 1.00 52.16 95 GLN A C 1
ATOM 755 O O . GLN A 1 95 ? -17.573 4.654 -4.014 1.00 52.16 95 GLN A O 1
ATOM 760 N N . ARG A 1 96 ? -18.432 4.670 -6.060 1.00 51.91 96 ARG A N 1
ATOM 761 C CA . ARG A 1 96 ? -18.469 6.138 -6.224 1.00 51.91 96 ARG A CA 1
ATOM 762 C C . ARG A 1 96 ? -19.902 6.676 -6.347 1.00 51.91 96 ARG A C 1
ATOM 764 O O . ARG A 1 96 ? -20.084 7.865 -6.578 1.00 51.91 96 ARG A O 1
ATOM 771 N N . SER A 1 97 ? -20.912 5.810 -6.203 1.00 48.25 97 SER A N 1
ATOM 772 C CA . SER A 1 97 ? -22.296 6.240 -5.969 1.00 48.25 97 SER A CA 1
ATOM 773 C C . SER A 1 97 ? -22.369 7.026 -4.652 1.00 48.25 97 SER A C 1
ATOM 775 O O . SER A 1 97 ? -21.571 6.755 -3.754 1.00 48.25 97 SER A O 1
ATOM 777 N N . GLN A 1 98 ? -23.327 7.954 -4.544 1.00 49.16 98 GLN A N 1
ATOM 778 C CA . GLN A 1 98 ? -23.511 9.001 -3.513 1.00 49.16 98 GLN A CA 1
ATOM 779 C C . GLN A 1 98 ? -23.349 8.566 -2.034 1.00 49.16 98 GLN A C 1
ATOM 781 O O . GLN A 1 98 ? -23.293 9.413 -1.152 1.00 49.16 98 GLN A O 1
ATOM 786 N N . SER A 1 99 ? -23.263 7.265 -1.742 1.00 53.50 99 SER A N 1
ATOM 787 C CA . SER A 1 99 ? -23.193 6.705 -0.389 1.00 53.50 99 SER A CA 1
ATOM 788 C C . SER A 1 99 ? -21.883 5.980 -0.039 1.00 53.50 99 SER A C 1
ATOM 790 O O . SER A 1 99 ? -21.700 5.629 1.126 1.00 53.50 99 SER A O 1
ATOM 792 N N . SER A 1 100 ? -20.974 5.709 -0.984 1.00 62.25 100 SER A N 1
ATOM 793 C CA . SER A 1 100 ? -19.738 4.979 -0.659 1.00 62.25 100 SER A CA 1
ATOM 794 C C . SER A 1 100 ? -18.579 5.926 -0.347 1.00 62.25 100 SER A C 1
ATOM 796 O O . SER A 1 100 ? -18.173 6.751 -1.165 1.00 62.25 100 SER A O 1
ATOM 798 N N . SER A 1 101 ? -18.012 5.769 0.849 1.00 79.44 101 SER A N 1
ATOM 799 C CA . SER A 1 101 ? -16.851 6.530 1.295 1.00 79.44 101 SER A CA 1
ATOM 800 C C . SER A 1 101 ? -15.551 6.032 0.645 1.00 79.44 101 SER A C 1
ATOM 802 O O . SER A 1 101 ? -15.386 4.854 0.314 1.00 79.44 101 SER A O 1
ATOM 804 N N . VAL A 1 102 ? -14.567 6.929 0.526 1.00 83.38 102 VAL A N 1
ATOM 805 C CA . VAL A 1 102 ? -13.195 6.586 0.097 1.00 83.38 102 VAL A CA 1
ATOM 806 C C . VAL A 1 102 ? -12.604 5.471 0.971 1.00 83.38 102 VAL A C 1
ATOM 808 O O . VAL A 1 102 ? -11.935 4.578 0.452 1.00 83.38 102 VAL A O 1
ATOM 811 N N . VAL A 1 103 ? -12.916 5.480 2.273 1.00 86.25 103 VAL A N 1
ATOM 812 C CA . VAL A 1 103 ? -12.531 4.433 3.232 1.00 86.25 103 VAL A CA 1
ATOM 813 C C . VAL A 1 103 ? -13.053 3.066 2.788 1.00 86.25 103 VAL A C 1
ATOM 815 O O . VAL A 1 103 ? -12.272 2.124 2.712 1.00 86.25 103 VAL A O 1
ATOM 818 N N . SER A 1 104 ? -14.335 2.959 2.419 1.00 86.44 104 SER A N 1
ATOM 819 C CA . SER A 1 104 ? -14.942 1.701 1.953 1.00 86.44 104 SER A CA 1
ATOM 820 C C . SER A 1 104 ? -14.277 1.152 0.693 1.00 86.44 104 SER A C 1
ATOM 822 O O . SER A 1 104 ? -14.001 -0.048 0.593 1.00 86.44 104 SER A O 1
ATOM 824 N N . THR A 1 105 ? -13.958 2.037 -0.253 1.00 88.62 105 THR A N 1
ATOM 825 C CA . THR A 1 105 ? -13.267 1.660 -1.494 1.00 88.62 105 THR A CA 1
ATOM 826 C C . THR A 1 105 ? -11.879 1.089 -1.200 1.00 88.62 105 THR A C 1
ATOM 828 O O . THR A 1 105 ? -11.550 -0.001 -1.668 1.00 88.62 105 THR A O 1
ATOM 831 N N . ILE A 1 106 ? -11.083 1.793 -0.388 1.00 91.56 106 ILE A N 1
ATOM 832 C CA . ILE A 1 106 ? -9.724 1.366 -0.032 1.00 91.56 106 ILE A CA 1
ATOM 833 C C . ILE A 1 106 ? -9.762 0.072 0.786 1.00 91.56 106 ILE A C 1
ATOM 835 O O . ILE A 1 106 ? -9.053 -0.874 0.458 1.00 91.56 106 ILE A O 1
ATOM 839 N N . ALA A 1 107 ? -10.635 -0.019 1.788 1.00 91.50 107 ALA A N 1
ATOM 840 C CA . ALA A 1 107 ? -10.774 -1.207 2.625 1.00 91.50 107 ALA A CA 1
ATOM 841 C C . ALA A 1 107 ? -11.153 -2.457 1.819 1.00 91.50 107 ALA A C 1
ATOM 843 O O . ALA A 1 107 ? -10.619 -3.542 2.039 1.00 91.50 107 ALA A O 1
ATOM 844 N N . SER A 1 108 ? -12.046 -2.298 0.840 1.00 91.19 108 SER A N 1
ATOM 845 C CA . SER A 1 108 ? -12.427 -3.386 -0.062 1.00 91.19 108 SER A CA 1
ATOM 846 C C . SER A 1 108 ? -11.253 -3.849 -0.927 1.00 91.19 108 SER A C 1
ATOM 848 O O . SER A 1 108 ? -11.093 -5.048 -1.127 1.00 91.19 108 SER A O 1
ATOM 850 N N . ALA A 1 109 ? -10.413 -2.927 -1.407 1.00 93.69 109 ALA A N 1
ATOM 851 C CA . ALA A 1 109 ? -9.217 -3.277 -2.172 1.00 93.69 109 ALA A CA 1
ATOM 852 C C . ALA A 1 109 ? -8.174 -4.008 -1.312 1.00 93.69 109 ALA A C 1
ATOM 854 O O . ALA A 1 109 ? -7.655 -5.040 -1.722 1.00 93.69 109 ALA A O 1
ATOM 855 N N . PHE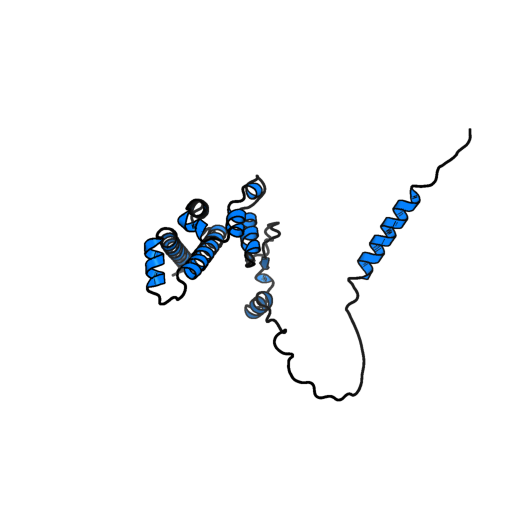 A 1 110 ? -7.927 -3.524 -0.098 1.00 94.81 110 PHE A N 1
ATOM 856 C CA . PHE A 1 110 ? -7.021 -4.138 0.880 1.00 94.81 110 PHE A CA 1
ATOM 857 C C . PHE A 1 110 ? -7.448 -5.572 1.230 1.00 94.81 110 PHE A C 1
ATOM 859 O O . PHE A 1 110 ? -6.656 -6.511 1.182 1.00 94.81 110 PHE A O 1
ATOM 866 N N . LYS A 1 111 ? -8.751 -5.786 1.432 1.00 93.00 111 LYS A N 1
ATOM 867 C CA . LYS A 1 111 ? -9.313 -7.125 1.641 1.00 93.00 111 LYS A CA 1
ATOM 868 C C . LYS A 1 111 ? -9.054 -8.087 0.474 1.00 93.00 111 LYS A C 1
ATOM 870 O O . LYS A 1 111 ? -8.815 -9.264 0.718 1.00 93.00 111 LYS A O 1
ATOM 875 N N . VAL A 1 112 ? -9.101 -7.615 -0.775 1.00 93.75 112 VAL A N 1
ATOM 876 C CA . VAL A 1 112 ? -8.880 -8.456 -1.971 1.00 93.75 112 VAL A CA 1
ATOM 877 C C . VAL A 1 112 ? -7.469 -9.044 -2.013 1.00 93.75 112 VAL A C 1
ATOM 879 O O . VAL A 1 112 ? -7.299 -10.158 -2.498 1.00 93.75 112 VAL A O 1
ATOM 882 N N . ILE A 1 113 ? -6.471 -8.329 -1.489 1.00 93.69 113 ILE A N 1
ATOM 883 C CA . ILE A 1 113 ? -5.077 -8.800 -1.433 1.00 93.69 113 ILE A CA 1
ATOM 884 C C . ILE A 1 113 ? -4.740 -9.529 -0.126 1.00 93.69 113 ILE A C 1
ATOM 886 O O . ILE A 1 113 ? -3.588 -9.888 0.086 1.00 93.69 113 ILE A O 1
ATOM 890 N N . GLY A 1 114 ? -5.728 -9.747 0.748 1.00 92.12 114 GLY A N 1
ATOM 891 C CA . GLY A 1 114 ? -5.533 -10.432 2.027 1.00 92.12 114 GLY A CA 1
ATOM 892 C C . GLY A 1 114 ? -4.824 -9.601 3.102 1.00 92.12 114 GLY A C 1
ATOM 893 O O . GLY A 1 114 ? -4.468 -10.156 4.135 1.00 92.12 114 GLY A O 1
ATOM 894 N N . ASP A 1 115 ? -4.649 -8.293 2.895 1.00 91.25 115 ASP A N 1
ATOM 895 C CA . ASP A 1 115 ? -4.020 -7.371 3.851 1.00 91.25 115 ASP A CA 1
ATOM 896 C C . ASP A 1 115 ? -5.061 -6.316 4.267 1.00 91.25 115 ASP A C 1
ATOM 898 O O . ASP A 1 115 ? -5.208 -5.299 3.587 1.00 91.25 115 ASP A O 1
ATOM 902 N N . PRO A 1 116 ? -5.908 -6.593 5.280 1.00 90.25 116 PRO A N 1
ATOM 903 C CA . PRO A 1 116 ? -7.059 -5.757 5.609 1.00 90.25 116 PRO A CA 1
ATOM 904 C C . PRO A 1 116 ? -6.652 -4.387 6.166 1.00 90.25 116 PRO A C 1
ATOM 906 O O . PRO A 1 116 ? -5.749 -4.260 6.988 1.00 90.25 116 PRO A O 1
ATOM 909 N N . LEU A 1 117 ? -7.390 -3.343 5.776 1.00 92.12 117 LEU A N 1
ATOM 910 C CA . LEU A 1 117 ? -7.161 -1.992 6.282 1.00 92.12 117 LEU A CA 1
ATOM 911 C C . LEU A 1 117 ? -7.532 -1.898 7.770 1.00 92.12 117 LEU A C 1
ATOM 913 O O . LEU A 1 117 ? -8.667 -2.197 8.151 1.00 92.12 117 LEU A O 1
ATOM 917 N N . VAL A 1 118 ? -6.599 -1.401 8.582 1.00 88.88 118 VAL A N 1
ATOM 918 C CA . VAL A 1 118 ? -6.795 -1.163 10.015 1.00 88.88 118 VAL A CA 1
ATOM 919 C C . VAL A 1 118 ? -7.082 0.315 10.275 1.00 88.88 118 VAL A C 1
ATOM 921 O O . VAL A 1 118 ? -6.296 1.183 9.901 1.00 88.88 118 VAL A O 1
ATOM 924 N N . LEU A 1 119 ? -8.195 0.607 10.948 1.00 86.56 119 LEU A N 1
ATOM 925 C CA . LEU A 1 119 ? -8.526 1.943 11.437 1.00 86.56 119 LEU A CA 1
ATOM 926 C C . LEU A 1 119 ? -8.266 2.015 12.939 1.00 86.56 119 LEU A C 1
ATOM 928 O O . LEU A 1 119 ? -8.889 1.293 13.715 1.00 86.56 119 LEU A O 1
ATOM 932 N N . VAL A 1 120 ? -7.383 2.922 13.344 1.00 84.56 120 VAL A N 1
ATOM 933 C CA . VAL A 1 120 ? -7.012 3.114 14.748 1.00 84.56 120 VAL A CA 1
ATOM 934 C C . VAL A 1 120 ? -7.707 4.354 15.304 1.00 84.56 120 VAL A C 1
ATOM 936 O O . VAL A 1 120 ? -7.528 5.457 14.794 1.00 84.56 120 VAL A O 1
ATOM 939 N N . MET A 1 121 ? -8.490 4.182 16.369 1.00 82.50 121 MET A N 1
ATOM 940 C CA . MET A 1 121 ? -9.242 5.251 17.027 1.00 82.50 121 MET A CA 1
ATOM 941 C C . MET A 1 121 ? -8.648 5.557 18.405 1.00 82.50 121 MET A C 1
ATOM 943 O O . MET A 1 121 ? -8.530 4.678 19.259 1.00 82.50 121 MET A O 1
ATOM 947 N N . SER A 1 122 ? -8.285 6.824 18.625 1.00 75.44 122 SER A N 1
ATOM 948 C CA . SER A 1 122 ? -7.746 7.319 19.906 1.00 75.44 122 SER A CA 1
ATOM 949 C C . SER A 1 122 ? -8.841 7.786 20.881 1.00 75.44 122 SER A C 1
ATOM 951 O O . SER A 1 122 ? -8.648 7.813 22.100 1.00 75.44 122 SER A O 1
ATOM 953 N N . THR A 1 123 ? -10.025 8.127 20.366 1.00 70.75 123 THR A N 1
ATOM 954 C CA . THR A 1 123 ? -11.176 8.578 21.158 1.00 70.75 123 THR A CA 1
ATOM 955 C C . THR A 1 123 ? -12.324 7.573 21.083 1.00 70.75 123 THR A C 1
ATOM 957 O O . THR A 1 123 ? -12.425 6.799 20.135 1.00 70.75 123 THR A O 1
ATOM 960 N N . ASN A 1 124 ? -13.217 7.606 22.079 1.00 62.50 124 ASN A N 1
ATOM 961 C CA . ASN A 1 124 ? -14.457 6.815 22.095 1.00 62.50 124 ASN A CA 1
ATOM 962 C C . ASN A 1 124 ? -15.522 7.343 21.126 1.00 62.50 124 ASN A C 1
ATOM 964 O O . ASN A 1 124 ? -16.670 6.904 21.179 1.00 62.50 124 ASN A O 1
ATOM 968 N N . ASN A 1 125 ? -15.159 8.279 20.250 1.00 59.00 125 ASN A N 1
ATOM 969 C CA . ASN A 1 125 ? -16.040 8.712 19.188 1.00 59.00 125 ASN A CA 1
ATOM 970 C C . ASN A 1 125 ? -16.085 7.539 18.219 1.00 59.00 125 ASN A C 1
ATOM 972 O O . ASN A 1 125 ? -15.230 7.419 17.345 1.00 59.00 125 ASN A O 1
ATOM 976 N N . ALA A 1 126 ? -17.039 6.637 18.445 1.00 53.97 126 ALA A N 1
ATOM 977 C CA . ALA A 1 126 ? -17.410 5.610 17.503 1.00 53.97 126 ALA A CA 1
ATOM 978 C C . ALA A 1 126 ? -17.810 6.348 16.229 1.00 53.97 126 ALA A C 1
ATOM 980 O O . ALA A 1 126 ? -18.944 6.794 16.065 1.00 53.97 126 ALA A O 1
ATOM 981 N N . LEU A 1 127 ? -16.833 6.558 15.350 1.00 55.91 127 LEU A N 1
ATOM 982 C CA . LEU A 1 127 ? -17.093 6.897 13.974 1.00 55.91 127 LEU A CA 1
ATOM 983 C C . LEU A 1 127 ? -18.064 5.813 13.518 1.00 55.91 127 LEU A C 1
ATOM 985 O O . LEU A 1 127 ? -17.702 4.636 13.491 1.00 55.91 127 LEU A O 1
ATOM 989 N N . GLN A 1 128 ? -19.304 6.197 13.205 1.00 56.12 128 GLN A N 1
ATOM 990 C CA . GLN A 1 128 ? -20.293 5.342 12.543 1.00 56.12 128 GLN A CA 1
ATOM 991 C C . GLN A 1 128 ? -19.834 5.047 11.104 1.00 56.12 128 GLN A C 1
ATOM 993 O O . GLN A 1 128 ? -20.578 5.175 10.136 1.00 56.12 128 GLN A O 1
ATOM 998 N N . LEU A 1 129 ? -18.564 4.688 10.930 1.00 60.66 129 LEU A N 1
ATOM 999 C CA . LEU A 1 129 ? -18.037 4.144 9.705 1.00 60.66 129 LEU A CA 1
ATOM 1000 C C . LEU A 1 129 ? -18.582 2.726 9.626 1.00 60.66 129 LEU A C 1
ATOM 1002 O O . LEU A 1 129 ? -17.951 1.764 10.055 1.00 60.66 129 LEU A O 1
ATOM 1006 N N . ALA A 1 130 ? -19.781 2.610 9.063 1.00 59.53 130 ALA A N 1
ATOM 1007 C CA . ALA A 1 130 ? -20.329 1.354 8.585 1.00 59.53 130 ALA A CA 1
ATOM 1008 C C . ALA A 1 130 ? -19.502 0.892 7.372 1.00 59.53 130 ALA A C 1
ATOM 1010 O O . ALA A 1 130 ? -19.941 0.955 6.226 1.00 59.53 130 ALA A O 1
ATOM 1011 N N . CYS A 1 131 ? -18.253 0.491 7.614 1.00 69.88 131 CYS A N 1
ATOM 1012 C CA . CYS A 1 131 ? -17.369 -0.052 6.600 1.00 69.88 131 CYS A CA 1
ATOM 1013 C C . CYS A 1 131 ? -17.096 -1.530 6.913 1.00 69.88 131 CYS A C 1
ATOM 1015 O O . CYS A 1 131 ? -16.234 -1.827 7.740 1.00 69.88 131 CYS A O 1
ATOM 1017 N N . PRO A 1 132 ? -17.778 -2.475 6.242 1.00 75.31 132 PRO A N 1
ATOM 1018 C CA . PRO A 1 132 ? -17.712 -3.902 6.576 1.00 75.31 132 PRO A CA 1
ATOM 1019 C C . PRO A 1 132 ? -16.347 -4.554 6.294 1.00 75.31 132 PRO A C 1
ATOM 1021 O O . PRO A 1 132 ? -16.141 -5.714 6.638 1.00 75.31 132 PRO A O 1
ATOM 1024 N N . ASN A 1 133 ? -15.425 -3.839 5.642 1.00 85.25 133 ASN A N 1
ATOM 1025 C CA . ASN A 1 133 ? -14.110 -4.345 5.242 1.00 85.25 133 ASN A CA 1
ATOM 1026 C C . ASN A 1 133 ? -12.941 -3.705 6.018 1.00 85.25 133 ASN A C 1
ATOM 1028 O O . ASN A 1 133 ? -11.794 -3.906 5.632 1.00 85.25 133 ASN A O 1
ATOM 1032 N N . VAL A 1 134 ? -13.212 -2.922 7.071 1.00 86.44 134 VAL A N 1
ATOM 1033 C CA . VAL A 1 134 ? -12.179 -2.321 7.935 1.00 86.44 134 VAL A CA 1
ATOM 1034 C C . VAL A 1 134 ? -12.072 -3.096 9.241 1.00 86.44 134 VAL A C 1
ATOM 1036 O O . VAL A 1 134 ? -13.085 -3.427 9.853 1.00 86.44 134 VAL A O 1
ATOM 1039 N N . PHE A 1 135 ? -10.842 -3.322 9.695 1.00 85.88 135 PHE A N 1
ATOM 1040 C CA . PHE A 1 135 ? -10.566 -3.790 11.046 1.00 85.88 135 PHE A CA 1
ATOM 1041 C C . PHE A 1 135 ? -10.411 -2.584 11.980 1.00 85.88 135 PHE A C 1
ATOM 1043 O O . PHE A 1 135 ? -9.509 -1.767 11.805 1.00 85.88 135 PHE A O 1
ATOM 1050 N N . ILE A 1 136 ? -11.316 -2.428 12.943 1.00 85.00 136 ILE A N 1
ATOM 1051 C CA . ILE A 1 136 ? -11.341 -1.262 13.834 1.00 85.00 136 ILE A CA 1
ATOM 1052 C C . ILE A 1 136 ? -10.609 -1.592 15.136 1.00 85.00 136 ILE A C 1
ATOM 1054 O O . ILE A 1 136 ? -10.920 -2.579 15.798 1.00 85.00 136 ILE A O 1
ATOM 1058 N N . VAL A 1 137 ? -9.669 -0.729 15.520 1.00 85.44 137 VAL A N 1
ATOM 1059 C CA . VAL A 1 137 ? -8.853 -0.846 16.732 1.00 85.44 137 VAL A CA 1
ATOM 1060 C C . VAL A 1 137 ? -9.070 0.384 17.593 1.00 85.44 137 VAL A C 1
ATOM 1062 O O . VAL A 1 137 ? -8.736 1.500 17.199 1.00 85.44 137 VAL A O 1
ATOM 1065 N N . GLN A 1 138 ? -9.604 0.187 18.792 1.00 86.00 138 GLN A N 1
ATOM 1066 C CA . GLN A 1 138 ? -9.818 1.266 19.747 1.00 86.00 138 GLN A CA 1
ATOM 1067 C C . GLN A 1 138 ? -8.699 1.259 20.782 1.00 86.00 138 GLN A C 1
ATOM 1069 O O . GLN A 1 138 ? -8.607 0.351 21.601 1.00 86.00 138 GLN A O 1
ATOM 1074 N N . LEU A 1 139 ? -7.830 2.273 20.745 1.00 84.31 139 LEU A N 1
ATOM 1075 C CA . LEU A 1 139 ? -6.620 2.302 21.576 1.00 84.31 139 LEU A CA 1
ATOM 1076 C C . LEU A 1 139 ? -6.938 2.286 23.074 1.00 84.31 139 LEU A C 1
ATOM 1078 O O . LEU A 1 139 ? -6.223 1.659 23.845 1.00 84.31 139 LEU A O 1
ATOM 1082 N N . ARG A 1 140 ? -8.047 2.919 23.479 1.00 83.69 140 ARG A N 1
ATOM 1083 C CA . ARG A 1 140 ? -8.509 2.946 24.878 1.00 83.69 140 ARG A CA 1
ATOM 1084 C C . ARG A 1 140 ? -8.999 1.596 25.398 1.00 83.69 140 ARG A C 1
ATOM 1086 O O . ARG A 1 140 ? -9.203 1.460 26.597 1.00 83.69 140 ARG A O 1
ATOM 1093 N N . SER A 1 141 ? -9.211 0.622 24.517 1.00 84.00 141 SER A N 1
ATOM 1094 C CA . SER A 1 141 ? -9.601 -0.734 24.902 1.00 84.00 141 SER A CA 1
ATOM 1095 C C . SER A 1 141 ? -8.408 -1.593 25.334 1.00 84.00 141 SER A C 1
ATOM 1097 O O . SER A 1 141 ? -8.621 -2.715 25.782 1.00 84.00 141 SER A O 1
ATOM 1099 N N . PHE A 1 142 ? -7.174 -1.090 25.215 1.00 87.50 142 PHE A N 1
ATOM 1100 C CA . PHE A 1 142 ? -5.957 -1.803 25.599 1.00 87.50 142 PHE A CA 1
ATOM 1101 C C . PHE A 1 142 ? -5.284 -1.137 26.799 1.00 87.50 142 PHE A C 1
ATOM 1103 O O . PHE A 1 142 ? -5.081 0.076 26.812 1.00 87.50 142 PHE A O 1
ATOM 1110 N N . SER A 1 143 ? -4.882 -1.946 27.780 1.00 87.06 143 SER A N 1
ATOM 1111 C CA . SER A 1 143 ? -4.177 -1.476 28.980 1.00 87.06 143 SER A CA 1
ATOM 1112 C C . SER A 1 143 ? -2.709 -1.138 28.707 1.00 87.06 143 SER A C 1
ATOM 1114 O O . SER A 1 143 ? -2.136 -0.278 29.372 1.00 87.06 143 SER A O 1
ATOM 1116 N N . CYS A 1 144 ? -2.082 -1.791 27.721 1.00 87.12 144 CYS A N 1
ATOM 1117 C CA . CYS A 1 144 ? -0.709 -1.504 27.312 1.00 87.12 144 CYS A CA 1
ATOM 1118 C C . CYS A 1 144 ? -0.431 -1.871 25.840 1.00 87.12 144 CYS A C 1
ATOM 1120 O O . CYS A 1 144 ? -1.213 -2.561 25.181 1.00 87.12 144 CYS A O 1
ATOM 1122 N N . LYS A 1 145 ? 0.733 -1.442 25.322 1.00 87.50 145 LYS A N 1
ATOM 1123 C CA . LYS A 1 145 ? 1.201 -1.768 23.959 1.00 87.50 145 LYS A CA 1
ATOM 1124 C C . LYS A 1 145 ? 1.288 -3.279 23.723 1.00 87.50 145 LYS A C 1
ATOM 1126 O O . LYS A 1 145 ? 0.943 -3.743 22.641 1.00 87.50 145 LYS A O 1
ATOM 1131 N N . THR A 1 146 ? 1.753 -4.040 24.711 1.00 89.31 146 THR A N 1
ATOM 1132 C CA . THR A 1 146 ? 1.929 -5.495 24.593 1.00 89.31 146 THR A CA 1
ATOM 1133 C C . THR A 1 146 ? 0.595 -6.205 24.379 1.00 89.31 146 THR A C 1
ATOM 1135 O O . THR A 1 146 ? 0.505 -7.072 23.512 1.00 89.31 146 THR A O 1
ATOM 1138 N N . ASP A 1 147 ? -0.452 -5.800 25.099 1.00 89.31 147 ASP A N 1
ATOM 1139 C CA . ASP A 1 147 ? -1.797 -6.372 24.957 1.00 89.31 147 ASP A CA 1
ATOM 1140 C C . ASP A 1 147 ? -2.382 -6.089 23.571 1.00 89.31 147 ASP A C 1
ATOM 1142 O O . ASP A 1 147 ? -2.954 -6.976 22.930 1.00 89.31 147 ASP A O 1
ATOM 1146 N N . MET A 1 148 ? -2.166 -4.871 23.064 1.00 88.31 148 MET A N 1
ATOM 1147 C CA . MET A 1 148 ? -2.537 -4.502 21.699 1.00 88.31 148 MET A CA 1
ATOM 1148 C C . MET A 1 148 ? -1.811 -5.378 20.672 1.00 88.31 148 MET A C 1
ATOM 1150 O O . MET A 1 148 ? -2.454 -5.956 19.800 1.00 88.31 148 MET A O 1
ATOM 1154 N N . MET A 1 149 ? -0.488 -5.533 20.788 1.00 88.44 149 MET A N 1
ATOM 1155 C CA . MET A 1 149 ? 0.297 -6.344 19.848 1.00 88.44 149 MET A CA 1
ATOM 1156 C C . MET A 1 149 ? -0.134 -7.813 19.847 1.00 88.44 149 MET A C 1
ATOM 1158 O O . MET A 1 149 ? -0.292 -8.383 18.774 1.00 88.44 149 MET A O 1
ATOM 1162 N N . LYS A 1 150 ? -0.393 -8.407 21.020 1.00 88.25 150 LYS A N 1
ATOM 1163 C CA . LYS A 1 150 ? -0.909 -9.784 21.128 1.00 88.25 150 LYS A CA 1
ATOM 1164 C C . LYS A 1 150 ? -2.273 -9.956 20.457 1.00 88.25 150 LYS A C 1
ATOM 1166 O O . LYS A 1 150 ? -2.550 -11.014 19.905 1.00 88.25 150 LYS A O 1
ATOM 1171 N N . THR A 1 151 ? -3.114 -8.924 20.504 1.00 85.56 151 THR A N 1
ATOM 1172 C CA . THR A 1 151 ? -4.451 -8.945 19.893 1.00 85.56 151 THR A CA 1
ATOM 1173 C C . THR A 1 151 ? -4.390 -8.787 18.372 1.00 85.56 151 THR A C 1
ATOM 1175 O O . THR A 1 151 ? -5.128 -9.459 17.658 1.00 85.56 151 THR A O 1
ATOM 1178 N N . LEU A 1 152 ? -3.515 -7.908 17.869 1.00 83.75 152 LEU A N 1
ATOM 1179 C CA . LEU A 1 152 ? -3.358 -7.647 16.432 1.00 83.75 152 LEU A CA 1
ATOM 1180 C C . LEU A 1 152 ? -2.555 -8.731 15.710 1.00 83.75 152 LEU A C 1
ATOM 1182 O O . LEU A 1 152 ? -2.809 -9.007 14.541 1.00 83.75 152 LEU A O 1
ATOM 1186 N N . PHE A 1 153 ? -1.605 -9.344 16.411 1.00 86.69 153 PHE A N 1
ATOM 1187 C CA . PHE A 1 153 ? -0.712 -10.367 15.882 1.00 86.69 153 PHE A CA 1
ATOM 1188 C C . PHE A 1 153 ? -0.722 -11.580 16.817 1.00 86.69 153 PHE A C 1
ATOM 1190 O O . PHE A 1 153 ? 0.247 -11.809 17.550 1.00 86.69 153 PHE A O 1
ATOM 1197 N N . PRO A 1 154 ? -1.823 -12.353 16.839 1.00 83.31 154 PRO A N 1
ATOM 1198 C CA . PRO A 1 154 ? -1.875 -13.571 17.627 1.00 83.31 154 PRO A CA 1
ATOM 1199 C C . PRO A 1 154 ? -0.775 -14.511 17.135 1.00 83.31 154 PRO A C 1
ATOM 1201 O O . PRO A 1 154 ? -0.694 -14.808 15.942 1.00 83.31 154 PRO A O 1
ATOM 1204 N N . GLN A 1 155 ? 0.078 -14.986 18.040 1.00 81.75 155 GLN A N 1
ATOM 1205 C CA . GLN A 1 155 ? 1.011 -16.051 17.690 1.00 81.75 155 GLN A CA 1
ATOM 1206 C C . GLN A 1 155 ? 0.193 -17.307 17.382 1.00 81.75 155 GLN A C 1
ATOM 1208 O O . GLN A 1 155 ? -0.618 -17.739 18.202 1.00 81.75 155 GLN A O 1
ATOM 1213 N N . SER A 1 156 ? 0.372 -17.876 16.190 1.00 68.44 156 SER A N 1
ATOM 1214 C CA . SER A 1 156 ? -0.255 -19.151 15.847 1.00 68.44 156 SER A CA 1
ATOM 1215 C C . SER A 1 156 ? 0.395 -20.239 16.707 1.00 68.44 156 SER A C 1
ATOM 1217 O O . SER A 1 156 ? 1.589 -20.501 16.573 1.00 68.44 156 SER A O 1
ATOM 1219 N N . THR A 1 157 ? -0.372 -20.877 17.586 1.00 57.50 157 THR A N 1
ATOM 1220 C CA . THR A 1 157 ? 0.072 -22.025 18.394 1.00 57.50 157 THR A CA 1
ATOM 1221 C C . THR A 1 157 ? 0.085 -23.348 17.616 1.00 57.50 157 THR A C 1
ATOM 1223 O O . THR A 1 157 ? 0.276 -24.402 18.211 1.00 57.50 157 THR A O 1
ATOM 1226 N N . GLU A 1 158 ? -0.079 -23.324 16.292 1.00 55.31 158 GLU A N 1
ATOM 1227 C CA . GLU A 1 158 ? -0.145 -24.530 15.448 1.00 55.31 158 GLU A CA 1
ATOM 1228 C C . GLU A 1 158 ? 1.242 -25.077 15.043 1.00 55.31 158 GLU A C 1
ATOM 1230 O O . GLU A 1 158 ? 1.325 -26.090 14.361 1.00 55.31 158 GLU A O 1
ATOM 1235 N N . ALA A 1 159 ? 2.346 -24.467 15.491 1.00 51.28 159 ALA A N 1
ATOM 1236 C CA . ALA A 1 159 ? 3.708 -24.947 15.233 1.00 51.28 159 ALA A CA 1
ATOM 1237 C C . ALA A 1 159 ? 4.385 -25.491 16.504 1.00 51.28 159 ALA A C 1
ATOM 1239 O O . ALA A 1 159 ? 5.447 -25.025 16.899 1.00 51.28 159 ALA A O 1
ATOM 1240 N N . SER A 1 160 ? 3.746 -26.443 17.188 1.00 50.62 160 SER A N 1
ATOM 1241 C CA . SER A 1 160 ? 4.424 -27.373 18.107 1.00 50.62 160 SER A CA 1
ATOM 1242 C C . SER A 1 160 ? 3.474 -28.508 18.481 1.00 50.62 160 SER A C 1
ATOM 1244 O O . SER A 1 160 ? 2.802 -28.472 19.515 1.00 50.62 160 SER A O 1
ATOM 1246 N N . LYS A 1 161 ? 3.350 -29.503 17.599 1.00 44.12 161 LYS A N 1
ATOM 1247 C CA . LYS A 1 161 ? 2.764 -30.798 17.963 1.00 44.12 161 LYS A CA 1
ATOM 1248 C C . LYS A 1 161 ? 3.251 -31.960 17.097 1.00 44.12 161 LYS A C 1
ATOM 1250 O O . LYS A 1 161 ? 2.504 -32.896 16.878 1.00 44.12 161 LYS A O 1
ATOM 1255 N N . ASP A 1 162 ? 4.519 -31.931 16.699 1.00 44.16 162 ASP A N 1
ATOM 1256 C CA . ASP A 1 162 ? 5.241 -33.136 16.283 1.00 44.16 162 ASP A CA 1
ATOM 1257 C C . ASP A 1 162 ? 6.333 -33.414 17.319 1.00 44.16 162 ASP A C 1
ATOM 1259 O O . ASP A 1 162 ? 7.517 -33.165 17.115 1.00 44.16 162 ASP A O 1
ATOM 1263 N N . GLN A 1 163 ? 5.905 -33.885 18.490 1.00 41.12 163 GLN A N 1
ATOM 1264 C CA . GLN A 1 163 ? 6.782 -34.584 19.420 1.00 41.12 163 GLN A CA 1
ATOM 1265 C C . GLN A 1 163 ? 6.228 -36.008 19.554 1.00 41.12 163 GLN A C 1
ATOM 1267 O O . GLN A 1 163 ? 5.027 -36.159 19.809 1.00 41.12 163 GLN A O 1
ATOM 1272 N N . PRO A 1 164 ? 7.046 -37.053 19.331 1.00 36.06 164 PRO A N 1
ATOM 1273 C CA . PRO A 1 164 ? 6.569 -38.424 19.346 1.00 36.06 164 PRO A CA 1
ATOM 1274 C C . PRO A 1 164 ? 6.063 -38.774 20.742 1.00 36.06 164 PRO A C 1
ATOM 1276 O O . PRO A 1 164 ? 6.726 -38.566 21.757 1.00 36.06 164 PRO A O 1
ATOM 1279 N N . THR A 1 165 ? 4.835 -39.273 20.758 1.00 36.19 165 THR A N 1
ATOM 1280 C CA . THR A 1 165 ? 4.117 -39.746 21.932 1.00 36.19 165 THR A CA 1
ATOM 1281 C C . THR A 1 165 ? 4.846 -40.944 22.539 1.00 36.19 165 THR A C 1
ATOM 1283 O O . THR A 1 165 ? 5.093 -41.929 21.849 1.00 36.19 165 THR A O 1
ATOM 1286 N N . SER A 1 166 ? 5.131 -40.877 23.838 1.00 34.75 166 SER A N 1
ATOM 1287 C CA . SER A 1 166 ? 5.345 -42.043 24.695 1.00 34.75 166 SER A CA 1
ATOM 1288 C C . SER A 1 166 ? 4.242 -42.040 25.754 1.00 34.75 166 SER A C 1
ATOM 1290 O O . SER A 1 166 ? 4.119 -41.090 26.523 1.00 34.75 166 SER A O 1
ATOM 1292 N N . VAL A 1 167 ? 3.430 -43.092 25.704 1.00 38.81 167 VAL A N 1
ATOM 1293 C CA . VAL A 1 167 ? 2.349 -43.541 26.609 1.00 38.81 167 VAL A CA 1
ATOM 1294 C C . VAL A 1 167 ? 2.872 -43.640 28.066 1.00 38.81 167 VAL A C 1
ATOM 1296 O O . VAL A 1 167 ? 4.072 -43.820 28.246 1.00 38.81 167 VAL A O 1
ATOM 1299 N N . ASP A 1 168 ? 2.110 -43.410 29.146 1.00 32.78 168 ASP A N 1
ATOM 1300 C CA . ASP A 1 168 ? 0.981 -44.226 29.644 1.00 32.78 168 ASP A CA 1
ATOM 1301 C C . ASP A 1 168 ? 0.083 -43.496 30.698 1.00 32.78 168 ASP A C 1
ATOM 1303 O O . ASP A 1 168 ? 0.429 -42.398 31.143 1.00 32.78 168 ASP A O 1
ATOM 1307 N N . PRO A 1 169 ? -1.088 -44.068 31.082 1.00 43.19 169 PRO A N 1
ATOM 1308 C CA . PRO A 1 169 ? -2.268 -43.347 31.569 1.00 43.19 169 PRO A CA 1
ATOM 1309 C C . PRO A 1 169 ? -2.591 -43.562 33.060 1.00 43.19 169 PRO A C 1
ATOM 1311 O O . PRO A 1 169 ? -2.538 -44.682 33.547 1.00 43.19 169 PRO A O 1
ATOM 1314 N N . HIS A 1 170 ? -3.073 -42.523 33.751 1.00 31.50 170 HIS A N 1
ATOM 1315 C CA . HIS A 1 170 ? -3.971 -42.653 34.910 1.00 31.50 170 HIS A CA 1
ATOM 1316 C C . HIS A 1 170 ? -4.817 -41.368 35.072 1.00 31.50 170 HIS A C 1
ATOM 1318 O O . HIS A 1 170 ? -4.256 -40.287 35.202 1.00 31.50 170 HIS A O 1
ATOM 1324 N N . GLU A 1 171 ? -6.151 -41.528 34.970 1.00 31.62 171 GLU A N 1
ATOM 1325 C CA . GLU A 1 171 ? -7.223 -40.973 35.841 1.00 31.62 171 GLU A CA 1
ATOM 1326 C C . GLU A 1 171 ? -7.176 -39.458 36.207 1.00 31.62 171 GLU A C 1
ATOM 1328 O O . GLU A 1 171 ? -6.182 -38.977 36.722 1.00 31.62 171 GLU A O 1
ATOM 1333 N N . ALA A 1 172 ? -8.173 -38.569 36.060 1.00 28.06 172 ALA A N 1
ATOM 1334 C CA . ALA A 1 172 ? -9.633 -38.577 35.886 1.00 28.06 172 ALA A CA 1
ATOM 1335 C C . ALA A 1 172 ? -10.068 -37.157 35.387 1.00 28.06 172 ALA A C 1
ATOM 1337 O O . ALA A 1 172 ? -9.466 -36.158 35.762 1.00 28.06 172 ALA A O 1
ATOM 1338 N N . THR A 1 173 ? -10.960 -37.025 34.394 1.00 30.06 173 THR A N 1
ATOM 1339 C CA . THR A 1 173 ? -12.405 -36.671 34.494 1.00 30.06 173 THR A CA 1
ATOM 1340 C C . THR A 1 173 ? -12.789 -35.164 34.436 1.00 30.06 173 THR A C 1
ATOM 1342 O O . THR A 1 173 ? -12.736 -34.477 35.444 1.00 30.06 173 THR A O 1
ATOM 1345 N N . VAL A 1 174 ? -13.288 -34.748 33.241 1.00 31.91 174 VAL A N 1
ATOM 1346 C CA . VAL A 1 174 ? -14.528 -33.956 32.900 1.00 31.91 174 VAL A CA 1
ATOM 1347 C C . VAL A 1 174 ? -14.595 -32.480 33.432 1.00 31.91 174 VAL A C 1
ATOM 1349 O O . VAL A 1 174 ? -14.298 -32.233 34.584 1.00 31.91 174 VAL A O 1
ATOM 1352 N N . VAL A 1 175 ? -14.944 -31.387 32.709 1.00 30.44 175 VAL A N 1
ATOM 1353 C CA . VAL A 1 175 ? -16.179 -31.057 31.946 1.00 30.44 175 VAL A CA 1
ATOM 1354 C C . VAL A 1 175 ? -16.025 -29.823 31.006 1.00 30.44 175 VAL A C 1
ATOM 1356 O O . VAL A 1 175 ? -15.740 -28.711 31.429 1.00 30.44 175 VAL A O 1
ATOM 1359 N N . ILE A 1 176 ? -16.290 -30.064 29.715 1.00 33.56 176 ILE A N 1
ATOM 1360 C CA . ILE A 1 176 ? -17.112 -29.362 28.688 1.00 33.56 176 ILE A CA 1
ATOM 1361 C C . ILE A 1 176 ? -17.456 -27.851 28.812 1.00 33.56 176 ILE A C 1
ATOM 1363 O O . ILE A 1 176 ? -18.158 -27.421 29.722 1.00 33.56 176 ILE A O 1
ATOM 1367 N N . SER A 1 177 ? -17.226 -27.110 27.707 1.00 29.16 177 SER A N 1
ATOM 1368 C CA . SER A 1 177 ? -18.246 -26.225 27.084 1.00 29.16 177 SER A CA 1
ATOM 1369 C C . SER A 1 177 ? -17.960 -25.909 25.605 1.00 29.16 177 SER A C 1
ATOM 1371 O O . SER A 1 177 ? -17.357 -24.898 25.257 1.00 29.16 177 SER A O 1
ATOM 1373 N N . ARG A 1 178 ? -18.455 -26.767 24.701 1.00 37.84 178 ARG A N 1
ATOM 1374 C CA . ARG A 1 178 ? -18.691 -26.445 23.278 1.00 37.84 178 ARG A CA 1
ATOM 1375 C C . ARG A 1 178 ? -20.021 -27.043 22.828 1.00 37.84 178 ARG A C 1
ATOM 1377 O O . ARG A 1 178 ? -20.067 -27.997 22.061 1.00 37.84 178 ARG A O 1
ATOM 1384 N N . GLU A 1 179 ? -21.121 -26.458 23.290 1.00 36.59 179 GLU A N 1
ATOM 1385 C CA . GLU A 1 179 ? -22.451 -26.825 22.801 1.00 36.59 179 GLU A CA 1
ATOM 1386 C C . GLU A 1 179 ? -23.402 -25.620 22.749 1.00 36.59 179 GLU A C 1
ATOM 1388 O O . GLU A 1 179 ? -24.425 -25.568 23.417 1.00 36.59 179 GLU A O 1
ATOM 1393 N N . SER A 1 180 ? -23.079 -24.611 21.934 1.00 36.94 180 SER A N 1
ATOM 1394 C CA . SER A 1 180 ? -23.985 -23.466 21.709 1.00 36.94 180 SER A CA 1
ATOM 1395 C C . SER A 1 180 ? -24.313 -23.182 20.237 1.00 36.94 180 SER A C 1
ATOM 1397 O O . SER A 1 180 ? -25.244 -22.428 19.954 1.00 36.94 180 SER A O 1
ATOM 1399 N N . SER A 1 181 ? -23.677 -23.851 19.267 1.00 39.56 181 SER A N 1
ATOM 1400 C CA . SER A 1 181 ? -23.872 -23.513 17.841 1.00 39.56 181 SER A CA 1
ATOM 1401 C C . SER A 1 181 ? -24.787 -24.467 17.056 1.00 39.56 181 SER A C 1
ATOM 1403 O O . SER A 1 181 ? -25.303 -24.081 16.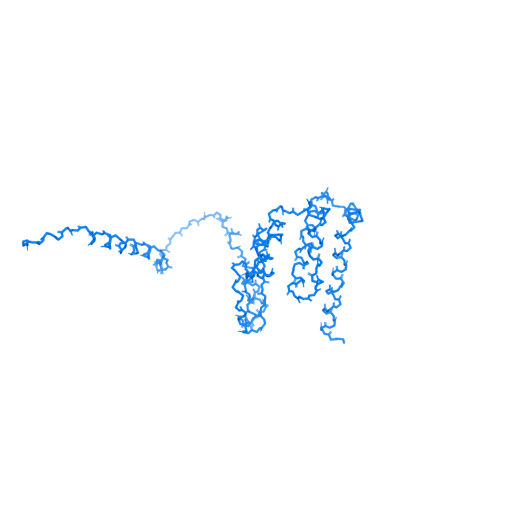007 1.00 39.56 181 SER A O 1
ATOM 1405 N N . LYS A 1 182 ? -25.059 -25.692 17.542 1.00 40.47 182 LYS A N 1
ATOM 1406 C CA . LYS A 1 182 ? -25.923 -26.662 16.825 1.00 40.47 182 LYS A CA 1
ATOM 1407 C C . LYS A 1 182 ? -27.407 -26.610 17.228 1.00 40.47 182 LYS A C 1
ATOM 1409 O O . LYS A 1 182 ? -28.266 -26.883 16.389 1.00 40.47 182 LYS A O 1
ATOM 1414 N N . LYS A 1 183 ? -27.745 -26.179 18.453 1.00 42.00 183 LYS A N 1
ATOM 1415 C CA . LYS A 1 183 ? -29.146 -26.128 18.934 1.00 42.00 183 LYS A CA 1
ATOM 1416 C C . LYS A 1 183 ? -29.971 -24.996 18.296 1.00 42.00 183 LYS A C 1
ATOM 1418 O O . LYS A 1 183 ? -31.145 -25.201 17.994 1.00 42.00 183 LYS A O 1
ATOM 1423 N N . LYS A 1 184 ? -29.354 -23.852 17.963 1.00 41.25 184 LYS A N 1
ATOM 1424 C CA . LYS A 1 184 ? -30.063 -22.707 17.349 1.00 41.25 184 LYS A CA 1
ATOM 1425 C C . LYS A 1 184 ? -30.548 -22.974 15.916 1.00 41.25 184 LYS A C 1
ATOM 1427 O O . LYS A 1 184 ? -31.648 -22.560 15.568 1.00 41.25 184 LYS A O 1
ATOM 1432 N N . LYS A 1 185 ? -29.807 -23.748 15.107 1.00 43.69 185 LYS A N 1
ATOM 1433 C CA . LYS A 1 185 ? -30.234 -24.094 13.732 1.00 43.69 185 LYS A CA 1
ATOM 1434 C C . LYS A 1 185 ? -31.373 -25.124 13.681 1.00 43.69 185 LYS A C 1
ATOM 1436 O O . LYS A 1 185 ? -32.163 -25.100 12.740 1.00 43.69 185 LYS A O 1
ATOM 1441 N N . LYS A 1 186 ? -31.498 -26.011 14.680 1.00 48.97 186 LYS A N 1
ATOM 1442 C CA . LYS A 1 186 ? -32.552 -27.046 14.698 1.00 48.97 186 LYS A CA 1
ATOM 1443 C C . LYS A 1 186 ? -33.897 -26.508 15.214 1.00 48.97 186 LYS A C 1
ATOM 1445 O O . LYS A 1 186 ? -34.935 -26.925 14.706 1.00 48.97 186 LYS A O 1
ATOM 1450 N N . ALA A 1 187 ? -33.881 -25.536 16.133 1.00 50.66 187 ALA A N 1
ATOM 1451 C CA . ALA A 1 187 ? -35.089 -24.858 16.619 1.00 50.66 187 ALA A CA 1
ATOM 1452 C C . ALA A 1 187 ? -35.742 -23.977 15.535 1.00 50.66 187 ALA A C 1
ATOM 1454 O O . ALA A 1 187 ? -36.940 -24.087 15.289 1.00 50.66 187 ALA A O 1
ATOM 1455 N N . GLN A 1 188 ? -34.945 -23.212 14.779 1.00 49.97 188 GLN A N 1
ATOM 1456 C CA . GLN A 1 188 ? -35.466 -22.333 13.721 1.00 49.97 188 GLN A CA 1
ATOM 1457 C C . GLN A 1 188 ? -36.036 -23.097 12.510 1.00 49.97 188 GLN A C 1
ATOM 1459 O O . GLN A 1 188 ? -36.947 -22.613 11.839 1.00 49.97 188 GLN A O 1
ATOM 1464 N N . LYS A 1 189 ? -35.541 -24.317 12.242 1.00 49.47 189 LYS A N 1
ATOM 1465 C CA . LYS A 1 189 ? -36.064 -25.184 11.170 1.00 49.47 189 LYS A CA 1
ATOM 1466 C C . LYS A 1 189 ? -37.376 -25.884 11.555 1.00 49.47 189 LYS A C 1
ATOM 1468 O O . LYS A 1 189 ? -38.175 -26.172 10.669 1.00 49.47 189 LYS A O 1
ATOM 1473 N N . ARG A 1 190 ? -37.620 -26.140 12.849 1.00 53.31 190 ARG A N 1
ATOM 1474 C CA . ARG A 1 190 ? -38.897 -26.706 13.326 1.00 53.31 190 ARG A CA 1
ATOM 1475 C C . ARG A 1 190 ? -40.017 -25.666 13.353 1.00 53.31 190 ARG A C 1
ATOM 1477 O O . ARG A 1 190 ? -41.127 -25.991 12.954 1.00 53.31 190 ARG A O 1
ATOM 1484 N N . GLU A 1 191 ? -39.715 -24.413 13.692 1.00 51.62 191 GLU A N 1
ATOM 1485 C CA . GLU A 1 191 ? -40.741 -23.362 13.722 1.00 51.62 191 GLU A CA 1
ATOM 1486 C C . GLU A 1 191 ? -41.208 -22.923 12.321 1.00 51.62 191 GLU A C 1
ATOM 1488 O O . GLU A 1 191 ? -42.390 -22.647 12.123 1.00 51.62 191 GLU A O 1
ATOM 1493 N N . LYS A 1 192 ? -40.324 -22.953 11.309 1.00 52.97 192 LYS A N 1
ATOM 1494 C CA . LYS A 1 192 ? -40.727 -22.716 9.909 1.00 52.97 192 LYS A CA 1
ATOM 1495 C C . LYS A 1 192 ? -41.645 -23.809 9.352 1.00 52.97 192 LYS A C 1
ATOM 1497 O O . LYS A 1 192 ? -42.543 -23.491 8.587 1.00 52.97 192 LYS A O 1
ATOM 1502 N N . ARG A 1 193 ? -41.472 -25.069 9.773 1.00 52.12 193 ARG A N 1
ATOM 1503 C CA . ARG A 1 193 ? -42.314 -26.187 9.310 1.00 52.12 193 ARG A CA 1
ATOM 1504 C C . ARG A 1 193 ? -43.705 -26.209 9.952 1.00 52.12 193 ARG A C 1
ATOM 1506 O O . ARG A 1 193 ? -44.645 -26.612 9.285 1.00 52.12 193 ARG A O 1
ATOM 1513 N N . SER A 1 194 ? -43.866 -25.742 11.194 1.00 54.88 194 SER A N 1
ATOM 1514 C CA . SER A 1 194 ? -45.201 -25.631 11.817 1.00 54.88 194 SER A CA 1
ATOM 1515 C C . SER A 1 194 ? -46.058 -24.511 11.225 1.00 54.88 194 SER A C 1
ATOM 1517 O O . SER A 1 194 ? -47.276 -24.642 11.200 1.00 54.88 194 SER A O 1
ATOM 1519 N N . LYS A 1 195 ? -45.448 -23.431 10.720 1.00 54.00 195 LYS A N 1
ATOM 1520 C CA . LYS A 1 195 ? -46.181 -22.309 10.105 1.00 54.00 195 LYS A CA 1
ATOM 1521 C C . LYS A 1 195 ? -46.655 -22.606 8.675 1.00 54.00 195 LYS A C 1
ATOM 1523 O O . LYS A 1 195 ? -47.615 -22.001 8.223 1.00 54.00 195 LYS A O 1
ATOM 1528 N N . GLU A 1 196 ? -46.026 -23.559 7.990 1.00 49.47 196 GLU A N 1
ATOM 1529 C CA . GLU A 1 196 ? -46.389 -23.961 6.621 1.00 49.47 196 GLU A CA 1
ATOM 1530 C C . GLU A 1 196 ? -47.523 -25.005 6.589 1.00 49.47 196 GLU A C 1
ATOM 1532 O O . GLU A 1 196 ? -48.302 -25.043 5.645 1.00 49.47 196 GLU A O 1
ATOM 1537 N N . VAL A 1 197 ? -47.682 -25.801 7.656 1.00 52.69 197 VAL A N 1
ATOM 1538 C CA . VAL A 1 197 ? -48.740 -26.830 7.765 1.00 52.69 197 VAL A CA 1
ATOM 1539 C C . VAL A 1 197 ? -50.093 -26.245 8.206 1.00 52.69 197 VAL A C 1
ATOM 1541 O O . VAL A 1 197 ? -51.132 -26.834 7.930 1.00 52.69 197 VAL A O 1
ATOM 1544 N N . ALA A 1 198 ? -50.117 -25.061 8.826 1.00 50.91 198 ALA A N 1
ATOM 1545 C CA . ALA A 1 198 ? -51.355 -24.410 9.275 1.00 50.91 198 ALA A CA 1
ATOM 1546 C C . ALA A 1 198 ? -52.170 -23.735 8.148 1.00 50.91 198 ALA A C 1
ATOM 1548 O O . ALA A 1 198 ? -53.297 -23.320 8.391 1.00 50.91 198 ALA A O 1
ATOM 1549 N N . ASN A 1 199 ? -51.629 -23.638 6.927 1.00 49.84 199 ASN A N 1
ATOM 1550 C CA . ASN A 1 199 ? -52.275 -22.959 5.793 1.00 49.84 199 ASN A CA 1
ATOM 1551 C C . ASN A 1 199 ? -52.957 -23.908 4.790 1.00 49.84 199 ASN A C 1
ATOM 1553 O O . ASN A 1 199 ? -53.331 -23.479 3.701 1.00 49.84 199 ASN A O 1
ATOM 1557 N N . ILE A 1 200 ? -53.121 -25.190 5.130 1.00 53.69 200 ILE A N 1
ATOM 1558 C CA . ILE A 1 200 ? -53.764 -26.177 4.254 1.00 53.69 200 ILE A CA 1
ATOM 1559 C C . ILE A 1 200 ? -54.829 -26.942 5.050 1.00 53.69 200 ILE A C 1
ATOM 1561 O O . ILE A 1 200 ? -54.629 -28.087 5.443 1.00 53.69 200 ILE A O 1
ATOM 1565 N N . LEU A 1 201 ? -55.976 -26.307 5.296 1.00 46.62 201 LEU A N 1
ATOM 1566 C CA . LEU A 1 201 ? -57.233 -27.025 5.514 1.00 46.62 201 LEU A CA 1
ATOM 1567 C C . LEU A 1 201 ? -58.398 -26.180 4.965 1.00 46.62 201 LEU A C 1
ATOM 1569 O O . LEU A 1 201 ? -58.483 -24.997 5.299 1.00 46.62 201 LEU A O 1
ATOM 1573 N N . PRO A 1 202 ? -59.276 -26.737 4.113 1.00 45.03 202 PRO A N 1
ATOM 1574 C CA . PRO A 1 202 ? -60.381 -25.987 3.534 1.00 45.03 202 PRO A CA 1
ATOM 1575 C C . PRO A 1 202 ? -61.515 -25.844 4.554 1.00 45.03 202 PRO A C 1
ATOM 1577 O O . PRO A 1 202 ? -62.016 -26.830 5.090 1.00 45.03 202 PRO A O 1
ATOM 1580 N N . THR A 1 203 ? -61.949 -24.611 4.804 1.00 40.47 203 THR A N 1
ATOM 1581 C CA . THR A 1 203 ? -63.211 -24.331 5.494 1.00 40.47 203 THR A CA 1
ATOM 1582 C C . THR A 1 203 ? -64.359 -24.542 4.513 1.00 40.47 203 THR A C 1
ATOM 1584 O O . THR A 1 203 ? -64.695 -23.650 3.736 1.00 40.47 203 THR A O 1
ATOM 1587 N N . SER A 1 204 ? -64.955 -25.733 4.527 1.00 44.91 204 SER A N 1
ATOM 1588 C CA . SER A 1 204 ? -66.315 -25.931 4.033 1.00 44.91 204 SER A CA 1
ATOM 1589 C C . SER A 1 204 ? -67.292 -25.482 5.121 1.00 44.91 204 SER A C 1
ATOM 1591 O O . SER A 1 204 ? -6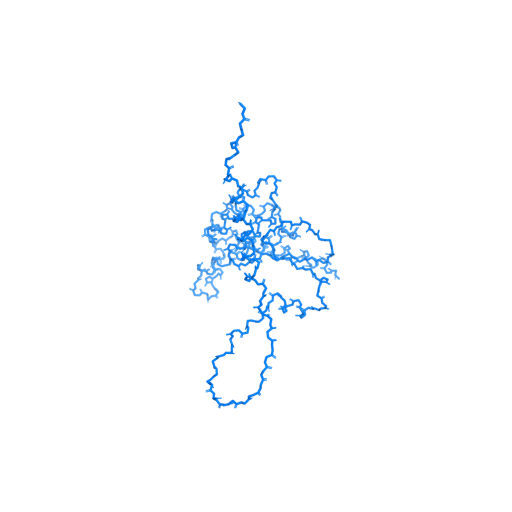7.396 -26.148 6.152 1.00 44.91 204 SER A O 1
ATOM 1593 N N . SER A 1 205 ? -68.010 -24.386 4.884 1.00 42.78 205 SER A N 1
ATOM 1594 C CA . SER A 1 205 ? -69.184 -24.017 5.676 1.00 42.78 205 SER A CA 1
ATOM 1595 C C . SER A 1 205 ? -70.379 -23.823 4.755 1.00 42.78 205 SER A C 1
ATOM 1597 O O . SER A 1 205 ? -70.327 -23.095 3.769 1.00 42.78 205 SER A O 1
ATOM 1599 N N . ILE A 1 206 ? -71.417 -24.556 5.127 1.00 42.09 206 ILE A N 1
ATOM 1600 C CA . ILE A 1 206 ? -72.766 -24.665 4.588 1.00 42.09 206 ILE A CA 1
ATOM 1601 C C . ILE A 1 206 ? -73.507 -23.327 4.689 1.00 42.09 206 ILE A C 1
ATOM 1603 O O . ILE A 1 206 ? -73.495 -22.708 5.754 1.00 42.09 206 ILE A O 1
ATOM 1607 N N . SER A 1 207 ? -74.193 -22.937 3.613 1.00 46.12 207 SER A N 1
ATOM 1608 C CA . SER A 1 207 ? -75.543 -22.340 3.565 1.00 46.12 207 SER A CA 1
ATOM 1609 C C . SER A 1 207 ? -76.007 -22.350 2.114 1.00 46.12 207 SER A C 1
ATOM 1611 O O . SER A 1 207 ? -75.275 -21.772 1.282 1.00 46.12 207 SER A O 1
#

Sequence (207 aa):
MNNITLRGELSVFAARVIMQCLSSDIVTRQWIENSDIDDSNSYLCVLVLRMIMIVCVMKLNGEFPKNALAQMLDKRNITSHLPKEFYKALKSKKQRSQSSSVVSTIASAFKVIGDPLVLVMSTNNALQLACPNVFIVQLRSFSCKTDMMKTLFPQSTEASKDQPTSVDPHEATVVISRESSKKKKKAQKREKRSKEVANILPTSSIS